Protein AF-A0A7K0RCR5-F1 (afdb_monomer_lite)

Sequence (339 aa):
MGSDFSSPTASDGSTPLTLNQTVNNDTVIELKIALNTLGRTLRWSWANGDLQYWQTTSLGQDGAELTVRLKPAVTPIVDWGAVGPNGCTATPILSCSIALAGAEYLSASLVLSLDTTLDAALTGAVFATQGALAGFLQPGGTPAAPVLDLQVASTHHTSADAPQLGVMKALIPAQALLNLYGVLPADAGSFFGVQRTGDTGTQSAPAFEPWTASEQGSDGLLVTVRDITFSAPAFRVKRKGSAPRLAVRIAGSKTRVTGAKVAACRRKGCTVTLLKLPSSRLSSKVTTVARGRSSADGSARLTVARGKLPRGTRVLLVLRRASGKNKGKLVTTAQGSVS

Radius of gyration: 22.63 Å; chains: 1; bounding box: 56×42×66 Å

Structure (mmCIF, N/CA/C/O backbone):
data_AF-A0A7K0RCR5-F1
#
_entry.id   AF-A0A7K0RCR5-F1
#
loop_
_atom_site.group_PDB
_atom_site.id
_atom_site.type_symbol
_atom_site.label_atom_id
_atom_site.label_alt_id
_atom_site.label_comp_id
_atom_site.label_asym_id
_atom_site.label_entity_id
_atom_site.label_seq_id
_atom_site.pdbx_PDB_ins_code
_atom_site.Cartn_x
_atom_site.Cartn_y
_atom_site.Cartn_z
_atom_site.occupancy
_atom_site.B_iso_or_equiv
_atom_site.auth_seq_id
_atom_site.auth_comp_id
_atom_site.auth_asym_id
_atom_site.auth_atom_id
_atom_site.pdbx_PDB_model_num
ATOM 1 N N . MET A 1 1 ? -5.682 1.715 -26.214 1.00 27.50 1 MET A N 1
ATOM 2 C CA . MET A 1 1 ? -5.032 2.934 -26.735 1.00 27.50 1 MET A CA 1
ATOM 3 C C . MET A 1 1 ? -4.062 3.413 -25.672 1.00 27.50 1 MET A C 1
ATOM 5 O O . MET A 1 1 ? -4.502 3.987 -24.687 1.00 27.50 1 MET A O 1
ATOM 9 N N . GLY A 1 2 ? -2.784 3.054 -25.796 1.00 25.97 2 GLY A N 1
ATOM 10 C CA . GLY A 1 2 ? -1.729 3.637 -24.971 1.00 25.97 2 GLY A CA 1
ATOM 11 C C . GLY A 1 2 ? -1.280 4.922 -25.648 1.00 25.97 2 GLY A C 1
ATOM 12 O O . GLY A 1 2 ? -0.926 4.885 -26.822 1.00 25.97 2 GLY A O 1
ATOM 13 N N . SER A 1 3 ? -1.377 6.054 -24.960 1.00 31.00 3 SER A N 1
ATOM 14 C CA . SER A 1 3 ? -0.720 7.278 -25.404 1.00 31.00 3 SER A CA 1
ATOM 15 C C . SER A 1 3 ? 0.776 7.104 -25.166 1.00 31.00 3 SER A C 1
ATOM 17 O O . SER A 1 3 ? 1.212 7.010 -24.018 1.00 31.00 3 SER A O 1
ATOM 19 N N . ASP A 1 4 ? 1.532 6.995 -26.251 1.00 32.97 4 ASP A N 1
ATOM 20 C CA . ASP A 1 4 ? 2.988 6.982 -26.234 1.00 32.97 4 ASP A CA 1
ATOM 21 C C . ASP A 1 4 ? 3.476 8.412 -25.947 1.00 32.97 4 ASP A C 1
ATOM 23 O O . ASP A 1 4 ? 3.236 9.328 -26.732 1.00 32.97 4 ASP A O 1
ATOM 27 N N . PHE A 1 5 ? 4.084 8.633 -24.781 1.00 38.38 5 PHE A N 1
ATOM 28 C CA . PHE A 1 5 ? 4.614 9.937 -24.361 1.00 38.38 5 PHE A CA 1
ATOM 29 C C . PHE A 1 5 ? 6.056 10.118 -24.860 1.00 38.38 5 PHE A C 1
ATOM 31 O O . PHE A 1 5 ? 6.953 10.460 -24.093 1.00 38.38 5 PHE A O 1
ATOM 38 N N . SER A 1 6 ? 6.307 9.852 -26.142 1.00 40.97 6 SER A N 1
ATOM 39 C CA . SER A 1 6 ? 7.663 9.829 -26.705 1.00 40.97 6 SER A CA 1
ATOM 40 C C . SER A 1 6 ? 8.276 11.219 -26.930 1.00 40.97 6 SER A C 1
ATOM 42 O O . SER A 1 6 ? 9.445 11.323 -27.297 1.00 40.97 6 SER A O 1
ATOM 44 N N . SER A 1 7 ? 7.551 12.311 -26.660 1.00 46.91 7 SER A N 1
ATOM 45 C CA . SER A 1 7 ? 8.114 13.667 -26.592 1.00 46.91 7 SER A CA 1
ATOM 46 C C . SER A 1 7 ? 7.257 14.583 -25.708 1.00 46.91 7 SER A C 1
ATOM 48 O O . SER A 1 7 ? 6.040 14.622 -25.899 1.00 46.91 7 SER A O 1
ATOM 50 N N . PRO A 1 8 ? 7.834 15.344 -24.756 1.00 49.59 8 PRO A N 1
ATOM 51 C CA . PRO A 1 8 ? 7.078 16.355 -24.029 1.00 49.59 8 PRO A CA 1
ATOM 52 C C . PRO A 1 8 ? 6.625 17.443 -25.011 1.00 49.59 8 PRO A C 1
ATOM 54 O O . PRO A 1 8 ? 7.440 18.142 -25.607 1.00 49.59 8 PRO A O 1
ATOM 57 N N . THR A 1 9 ? 5.319 17.579 -25.207 1.00 48.66 9 THR A N 1
ATOM 58 C CA . THR A 1 9 ? 4.711 18.691 -25.947 1.00 48.66 9 THR A CA 1
ATOM 59 C C . THR A 1 9 ? 4.262 19.769 -24.969 1.00 48.66 9 THR A C 1
ATOM 61 O O . THR A 1 9 ? 3.863 19.457 -23.844 1.00 48.66 9 THR A O 1
ATOM 64 N N . ALA A 1 10 ? 4.296 21.036 -25.386 1.00 50.03 10 ALA A N 1
ATOM 65 C CA . ALA A 1 10 ? 3.644 22.105 -24.634 1.00 50.03 10 ALA A CA 1
ATOM 66 C C . ALA A 1 10 ? 2.155 21.774 -24.394 1.00 50.03 10 ALA A C 1
ATOM 68 O O . ALA A 1 10 ? 1.542 21.012 -25.146 1.00 50.03 10 ALA A O 1
ATOM 69 N N . SER A 1 11 ? 1.561 22.337 -23.338 1.00 49.44 11 SER A N 1
ATOM 70 C CA . SER A 1 11 ? 0.170 22.078 -22.922 1.00 49.44 11 SER A CA 1
ATOM 71 C C . SER A 1 11 ? -0.893 22.417 -23.977 1.00 49.44 11 SER A C 1
ATOM 73 O O . SER A 1 11 ? -2.054 22.058 -23.804 1.00 49.44 11 SER A O 1
ATOM 75 N N . ASP A 1 12 ? -0.511 23.110 -25.050 1.00 54.34 12 ASP A N 1
ATOM 76 C CA . ASP A 1 12 ? -1.348 23.460 -26.201 1.00 54.34 12 ASP A CA 1
ATOM 77 C C . ASP A 1 12 ? -1.151 22.527 -27.415 1.00 54.34 12 ASP A C 1
ATOM 79 O O . ASP A 1 12 ? -1.762 22.733 -28.461 1.00 54.34 12 ASP A O 1
ATOM 83 N N . GLY A 1 13 ? -0.307 21.496 -27.290 1.00 55.50 13 GLY A N 1
ATOM 84 C CA . GLY A 1 13 ? -0.036 20.509 -28.336 1.00 55.50 13 GLY A CA 1
ATOM 85 C C . GLY A 1 13 ? 0.736 21.042 -29.548 1.00 55.50 13 GLY A C 1
ATOM 86 O O . GLY A 1 13 ? 0.849 20.324 -30.539 1.00 55.50 13 GLY A O 1
ATOM 87 N N . SER A 1 14 ? 1.265 22.269 -29.504 1.00 51.03 14 SER A N 1
ATOM 88 C CA . SER A 1 14 ? 1.716 22.967 -30.715 1.00 51.03 14 SER A CA 1
ATOM 89 C C . SER A 1 14 ? 3.227 22.967 -30.968 1.00 51.03 14 SER A C 1
ATOM 91 O O . SER A 1 14 ? 3.672 23.480 -31.991 1.00 51.03 14 SER A O 1
ATOM 93 N N . THR A 1 15 ? 4.054 22.373 -30.104 1.00 54.03 15 THR A N 1
ATOM 94 C CA . THR A 1 15 ? 5.494 22.209 -30.390 1.00 54.03 15 THR A CA 1
ATOM 95 C C . THR A 1 15 ? 6.137 21.156 -29.480 1.00 54.03 15 THR A C 1
ATOM 97 O O . THR A 1 15 ? 5.823 21.115 -28.284 1.00 54.03 15 THR A O 1
ATOM 100 N N . PRO A 1 16 ? 7.053 20.311 -29.999 1.00 56.47 16 PRO A N 1
ATOM 101 C CA . PRO A 1 16 ? 7.955 19.535 -29.156 1.00 56.47 16 PRO A CA 1
ATOM 102 C C . PRO A 1 16 ? 8.775 20.496 -28.293 1.00 56.47 16 PRO A C 1
ATOM 104 O O . PRO A 1 16 ? 9.398 21.424 -28.810 1.00 56.47 16 PRO A O 1
ATOM 107 N N . LEU A 1 17 ? 8.770 20.295 -26.978 1.00 55.97 17 LEU A N 1
ATOM 108 C CA . LEU A 1 17 ? 9.640 21.043 -26.082 1.00 55.97 17 LEU A CA 1
ATOM 109 C C . LEU A 1 17 ? 11.073 20.561 -26.303 1.00 55.97 17 LEU A C 1
ATOM 111 O O . LEU A 1 17 ? 11.416 19.430 -25.957 1.00 55.97 17 LEU A O 1
ATOM 115 N N . THR A 1 18 ? 11.929 21.426 -26.845 1.00 59.38 18 THR A N 1
ATOM 116 C CA . THR A 1 18 ? 13.373 21.198 -26.783 1.00 59.38 18 THR A CA 1
ATOM 117 C C . THR A 1 18 ? 13.788 21.289 -25.321 1.00 59.38 18 THR A C 1
ATOM 119 O O . THR A 1 18 ? 13.755 22.360 -24.712 1.00 59.38 18 THR A O 1
ATOM 122 N N . LEU A 1 19 ? 14.147 20.153 -24.727 1.00 63.19 19 LEU A N 1
ATOM 123 C CA . LEU A 1 19 ? 14.714 20.135 -23.387 1.00 63.19 19 LEU A CA 1
ATOM 124 C C . LEU A 1 19 ? 16.096 20.795 -23.448 1.00 63.19 19 LEU A C 1
ATOM 126 O O . LEU A 1 19 ? 17.007 20.277 -24.085 1.00 63.19 19 LEU A O 1
ATOM 130 N N . ASN A 1 20 ? 16.271 21.918 -22.751 1.00 65.38 20 ASN A N 1
ATOM 131 C CA . ASN A 1 20 ? 17.560 22.621 -22.656 1.00 65.38 20 ASN A CA 1
ATOM 132 C C . ASN A 1 20 ? 18.612 21.869 -21.811 1.00 65.38 20 ASN A C 1
ATOM 134 O O . ASN A 1 20 ? 19.675 22.411 -21.520 1.00 65.38 20 ASN A O 1
ATOM 138 N N . GLN A 1 21 ? 18.312 20.645 -21.372 1.00 67.88 21 GLN A N 1
ATOM 139 C CA . GLN A 1 21 ? 19.138 19.852 -20.471 1.00 67.88 21 GLN A CA 1
ATOM 140 C C . GLN A 1 21 ? 19.109 18.376 -20.871 1.00 67.88 21 GLN A C 1
ATOM 142 O O . GLN A 1 21 ? 18.049 17.821 -21.169 1.00 67.88 21 GLN A O 1
ATOM 147 N N . THR A 1 22 ? 20.279 17.739 -20.849 1.00 80.62 22 THR A N 1
ATOM 148 C CA . THR A 1 22 ? 20.411 16.293 -21.045 1.00 80.62 22 THR A CA 1
ATOM 149 C C . THR A 1 22 ? 19.751 15.558 -19.885 1.00 80.62 22 THR A C 1
ATOM 151 O O . THR A 1 22 ? 20.120 15.764 -18.730 1.00 80.62 22 THR A O 1
ATOM 154 N N . VAL A 1 23 ? 18.805 14.671 -20.190 1.00 83.31 23 VAL A N 1
ATOM 155 C CA . VAL A 1 23 ? 18.208 13.778 -19.192 1.00 83.31 23 VAL A CA 1
ATOM 156 C C . VAL A 1 23 ? 19.201 12.665 -18.864 1.00 83.31 23 VAL A C 1
ATOM 158 O O . VAL A 1 23 ? 19.664 11.945 -19.746 1.00 83.31 23 VAL A O 1
ATOM 161 N N . ASN A 1 24 ? 19.520 12.523 -17.584 1.00 87.31 24 ASN A N 1
ATOM 162 C CA . ASN A 1 24 ? 20.374 11.470 -17.040 1.00 87.31 24 ASN A CA 1
ATOM 163 C C . ASN A 1 24 ? 19.715 10.812 -15.813 1.00 87.31 24 ASN A C 1
ATOM 165 O O . ASN A 1 24 ? 18.611 11.177 -15.408 1.00 87.31 24 ASN A O 1
ATOM 169 N N . ASN A 1 25 ? 20.387 9.823 -15.226 1.00 85.94 25 ASN A N 1
ATOM 170 C CA . ASN A 1 25 ? 19.905 9.073 -14.060 1.00 85.94 25 ASN A CA 1
ATOM 171 C C . ASN A 1 25 ? 19.685 9.935 -12.801 1.00 85.94 25 ASN A C 1
ATOM 173 O O . ASN A 1 25 ? 18.989 9.501 -11.887 1.00 85.94 25 ASN A O 1
ATOM 177 N N . ASP A 1 26 ? 20.243 11.144 -12.747 1.00 89.31 26 ASP A N 1
ATOM 178 C CA . ASP A 1 26 ? 20.060 12.085 -11.643 1.00 89.31 26 ASP A CA 1
ATOM 179 C C . ASP A 1 26 ? 18.976 13.130 -11.892 1.00 89.31 26 ASP A C 1
ATOM 181 O O . ASP A 1 26 ? 18.556 13.817 -10.957 1.00 89.31 26 ASP A O 1
ATOM 185 N N . THR A 1 27 ? 18.475 13.213 -13.122 1.00 89.81 27 THR A N 1
ATOM 186 C CA . THR A 1 27 ? 17.407 14.135 -13.495 1.00 89.81 27 THR A CA 1
ATOM 187 C C . THR A 1 27 ? 16.124 13.768 -12.757 1.00 89.81 27 THR A C 1
ATOM 189 O O . THR A 1 27 ? 15.630 12.649 -12.866 1.00 89.81 27 THR A O 1
ATOM 192 N N . VAL A 1 28 ? 15.556 14.717 -12.013 1.00 91.69 28 VAL A N 1
ATOM 193 C CA . VAL A 1 28 ? 14.252 14.541 -11.365 1.00 91.69 28 VAL A CA 1
ATOM 194 C C . VAL A 1 28 ? 13.169 15.067 -12.296 1.00 91.69 28 VAL A C 1
ATOM 196 O O . VAL A 1 28 ? 13.113 16.258 -12.590 1.00 91.69 28 VAL A O 1
ATOM 199 N N . ILE A 1 29 ? 12.294 14.171 -12.739 1.00 90.19 29 ILE A N 1
ATOM 200 C CA . ILE A 1 29 ? 11.115 14.487 -13.537 1.00 90.19 29 ILE A CA 1
ATOM 201 C C . ILE A 1 29 ? 9.944 14.662 -12.575 1.00 90.19 29 ILE A C 1
ATOM 203 O O . ILE A 1 29 ? 9.549 13.716 -11.890 1.00 90.19 29 ILE A O 1
ATOM 207 N N . GLU A 1 30 ? 9.391 15.870 -12.524 1.00 92.06 30 GLU A N 1
ATOM 208 C CA . GLU A 1 30 ? 8.158 16.166 -11.801 1.00 92.06 30 GLU A CA 1
ATOM 209 C C . GLU A 1 30 ? 6.981 16.197 -12.776 1.00 92.06 30 GLU A C 1
ATOM 211 O O . GLU A 1 30 ? 7.003 16.934 -13.760 1.00 92.06 30 GLU A O 1
ATOM 216 N N . LEU A 1 31 ? 5.947 15.401 -12.498 1.00 91.00 31 LEU A N 1
ATOM 217 C CA . LEU A 1 31 ? 4.685 15.452 -13.224 1.00 91.00 31 LEU A CA 1
ATOM 218 C C . LEU A 1 31 ? 3.561 15.814 -12.267 1.00 91.00 31 LEU A C 1
ATOM 220 O O . LEU A 1 31 ? 3.394 15.196 -11.213 1.00 91.00 31 LEU A O 1
ATOM 224 N N . LYS A 1 32 ? 2.755 16.783 -12.689 1.00 90.88 32 LYS A N 1
ATOM 225 C CA . LYS A 1 32 ? 1.542 17.209 -12.009 1.00 90.88 32 LYS A CA 1
ATOM 226 C C . LYS A 1 32 ? 0.355 16.992 -12.940 1.00 90.88 32 LYS A C 1
ATOM 228 O O . LYS A 1 32 ? 0.263 17.616 -13.991 1.00 90.88 32 LYS A O 1
ATOM 233 N N . ILE A 1 33 ? -0.529 16.072 -12.572 1.00 89.94 33 ILE A N 1
ATOM 234 C CA . ILE A 1 33 ? -1.623 15.579 -13.408 1.00 89.94 33 ILE A CA 1
ATOM 235 C C . ILE A 1 33 ? -2.949 15.939 -12.743 1.00 89.94 33 ILE A C 1
ATOM 237 O O . ILE A 1 33 ? -3.285 15.429 -11.671 1.00 89.94 33 ILE A O 1
ATOM 241 N N . ALA A 1 34 ? -3.732 16.785 -13.411 1.00 90.56 34 ALA A N 1
ATOM 242 C CA . ALA A 1 34 ? -5.123 17.021 -13.052 1.00 90.56 34 ALA A CA 1
ATOM 243 C C . ALA A 1 34 ? -5.957 15.801 -13.469 1.00 90.56 34 ALA A C 1
ATOM 245 O O . ALA A 1 34 ? -6.262 15.609 -14.645 1.00 90.56 34 ALA A O 1
ATOM 246 N N . LEU A 1 35 ? -6.309 14.952 -12.503 1.00 87.25 35 LEU A N 1
ATOM 247 C CA . LEU A 1 35 ? -7.138 13.770 -12.750 1.00 87.25 35 LEU A CA 1
ATOM 248 C C . LEU A 1 35 ? -8.608 14.151 -12.939 1.00 87.25 35 LEU A C 1
ATOM 250 O O . LEU A 1 35 ? -9.352 13.432 -13.603 1.00 87.25 35 LEU A O 1
ATOM 254 N N . ASN A 1 36 ? -9.036 15.268 -12.351 1.00 86.31 36 ASN A N 1
ATOM 255 C CA . ASN A 1 36 ? -10.423 15.714 -12.359 1.00 86.31 36 ASN A CA 1
ATOM 256 C C . ASN A 1 36 ? -11.366 14.569 -11.926 1.00 86.31 36 ASN A C 1
ATOM 258 O O . ASN A 1 36 ? -11.135 13.899 -10.916 1.00 86.31 36 ASN A O 1
ATOM 262 N N . THR A 1 37 ? -12.388 14.263 -12.728 1.00 84.94 37 THR A N 1
ATOM 263 C CA . THR A 1 37 ? -13.340 13.172 -12.474 1.00 84.94 37 THR A CA 1
ATOM 264 C C . THR A 1 37 ? -12.710 11.773 -12.529 1.00 84.94 37 THR A C 1
ATOM 266 O O . THR A 1 37 ? -13.239 10.857 -11.892 1.00 84.94 37 THR A O 1
ATOM 269 N N . LEU A 1 38 ? -11.557 11.586 -13.195 1.00 84.50 38 LEU A N 1
ATOM 270 C CA . LEU A 1 38 ? -10.826 10.306 -13.216 1.00 84.50 38 LEU A CA 1
ATOM 271 C C . LEU A 1 38 ? -10.298 9.925 -11.828 1.00 84.50 38 LEU A C 1
ATOM 273 O O . LEU A 1 38 ? -10.102 8.747 -11.531 1.00 84.50 38 LEU A O 1
ATOM 277 N N . GLY A 1 39 ? -10.148 10.894 -10.920 1.00 83.38 39 GLY A N 1
ATOM 278 C CA . GLY A 1 39 ? -9.799 10.616 -9.527 1.00 83.38 39 GLY A CA 1
ATOM 279 C C . GLY A 1 39 ? -10.833 9.767 -8.782 1.00 83.38 39 GLY A C 1
ATOM 280 O O . GLY A 1 39 ? -10.521 9.210 -7.730 1.00 83.38 39 GLY A O 1
ATOM 281 N N . ARG A 1 40 ? -12.059 9.636 -9.313 1.00 83.62 40 ARG A N 1
ATOM 282 C CA . ARG A 1 40 ? -13.098 8.737 -8.781 1.00 83.62 40 ARG A CA 1
ATOM 283 C C . ARG A 1 40 ? -12.839 7.268 -9.143 1.00 83.62 40 ARG A C 1
ATOM 285 O O . ARG A 1 40 ? -13.221 6.367 -8.388 1.00 83.62 40 ARG A O 1
ATOM 292 N N . THR A 1 41 ? -12.180 7.010 -10.271 1.00 86.88 41 THR A N 1
ATOM 293 C CA . THR A 1 41 ? -11.931 5.656 -10.791 1.00 86.88 41 THR A CA 1
ATOM 294 C C . THR A 1 41 ? -10.508 5.171 -10.546 1.00 86.88 41 THR A C 1
ATOM 296 O O . THR A 1 41 ? -10.298 3.963 -10.512 1.00 86.88 41 THR A O 1
ATOM 299 N N . LEU A 1 42 ? -9.559 6.070 -10.262 1.00 88.56 42 LEU A N 1
ATOM 300 C CA . LEU A 1 42 ? -8.200 5.697 -9.869 1.00 88.56 42 LEU A CA 1
ATOM 301 C C . LEU A 1 42 ? -8.208 4.718 -8.683 1.00 88.56 42 LEU A C 1
ATOM 303 O O . LEU A 1 42 ? -8.902 4.928 -7.679 1.00 88.56 42 LEU A O 1
ATOM 307 N N . ARG A 1 43 ? -7.401 3.659 -8.772 1.00 88.25 43 ARG A N 1
ATOM 308 C CA . ARG A 1 43 ? -7.148 2.728 -7.663 1.00 88.25 43 ARG A CA 1
ATOM 309 C C . ARG A 1 43 ? -5.686 2.621 -7.326 1.00 88.25 43 ARG A C 1
ATOM 311 O O . ARG A 1 43 ? -5.325 2.855 -6.189 1.00 88.25 43 ARG A O 1
ATOM 318 N N . TRP A 1 44 ? -4.838 2.313 -8.283 1.00 91.06 44 TRP A N 1
ATOM 319 C CA . TRP A 1 44 ? -3.410 2.216 -8.030 1.00 91.06 44 TRP A CA 1
ATOM 320 C C . TRP A 1 44 ? -2.643 2.708 -9.241 1.00 91.06 44 TRP A C 1
ATOM 322 O O . TRP A 1 44 ? -3.211 2.887 -10.316 1.00 91.06 44 TRP A O 1
ATOM 332 N N . SER A 1 45 ? -1.361 2.978 -9.053 1.00 93.06 45 SER A N 1
ATOM 333 C CA . SER A 1 45 ? -0.466 3.386 -10.129 1.00 93.06 45 SER A CA 1
ATOM 334 C C . SER A 1 45 ? 0.798 2.541 -10.121 1.00 93.06 45 SER A C 1
ATOM 336 O O . SER A 1 45 ? 1.249 2.099 -9.063 1.00 93.06 45 SER A O 1
ATOM 338 N N . TRP A 1 46 ? 1.356 2.312 -11.299 1.00 93.75 46 TRP A N 1
ATOM 339 C CA . TRP A 1 46 ? 2.683 1.742 -11.457 1.00 93.75 46 TRP A CA 1
ATOM 340 C C . TRP A 1 46 ? 3.589 2.786 -12.081 1.00 93.75 46 TRP A C 1
ATOM 342 O O . TRP A 1 46 ? 3.221 3.395 -13.080 1.00 93.75 46 TRP A O 1
ATOM 352 N N . ALA A 1 47 ? 4.753 3.003 -11.486 1.00 94.44 47 ALA A N 1
ATOM 353 C CA . ALA A 1 47 ? 5.791 3.831 -12.072 1.00 94.44 47 ALA A CA 1
ATOM 354 C C . ALA A 1 47 ? 6.994 2.963 -12.450 1.00 94.44 47 ALA A C 1
ATOM 356 O O . ALA A 1 47 ? 7.420 2.112 -11.671 1.00 94.44 47 ALA A O 1
ATOM 357 N N . ASN A 1 48 ? 7.583 3.192 -13.615 1.00 92.19 48 ASN A N 1
ATOM 358 C CA . ASN A 1 48 ? 8.929 2.718 -13.895 1.00 92.19 48 ASN A CA 1
ATOM 359 C C . ASN A 1 48 ? 9.896 3.888 -13.706 1.00 92.19 48 ASN A C 1
ATOM 361 O O . ASN A 1 48 ? 9.696 4.948 -14.296 1.00 92.19 48 ASN A O 1
ATOM 365 N N . GLY A 1 49 ? 10.871 3.728 -12.816 1.00 93.69 49 GLY A N 1
ATOM 366 C CA . GLY A 1 49 ? 11.743 4.800 -12.345 1.00 93.69 49 GLY A CA 1
ATOM 367 C C . GLY A 1 49 ? 11.960 4.764 -10.832 1.00 93.69 49 GLY A C 1
ATOM 368 O O . GLY A 1 49 ? 11.304 4.030 -10.087 1.00 93.69 49 GLY A O 1
ATOM 369 N N . ASP A 1 50 ? 12.892 5.584 -10.353 1.00 93.69 50 ASP A N 1
ATOM 370 C CA . ASP A 1 50 ? 13.132 5.762 -8.928 1.00 93.69 50 ASP A CA 1
ATOM 371 C C . ASP A 1 50 ? 12.194 6.817 -8.329 1.00 93.69 50 ASP A C 1
ATOM 373 O O . ASP A 1 50 ? 12.411 8.025 -8.459 1.00 93.69 50 ASP A O 1
ATOM 377 N N . LEU A 1 51 ? 11.145 6.354 -7.647 1.00 93.31 51 LEU A N 1
ATOM 378 C CA . LEU A 1 51 ? 10.159 7.211 -6.992 1.00 93.31 51 LEU A CA 1
ATOM 379 C C . LEU A 1 51 ? 10.780 8.017 -5.840 1.00 93.31 51 LEU A C 1
ATOM 381 O O . LEU A 1 51 ? 11.278 7.442 -4.864 1.00 93.31 51 LEU A O 1
ATOM 385 N N . GLN A 1 52 ? 10.678 9.343 -5.950 1.00 91.75 52 GLN A N 1
ATOM 386 C CA . GLN A 1 52 ? 11.135 10.320 -4.953 1.00 91.75 52 GLN A CA 1
ATOM 387 C C . GLN A 1 52 ? 9.974 10.966 -4.193 1.00 91.75 52 GLN A C 1
ATOM 389 O O . GLN A 1 52 ? 10.118 11.353 -3.037 1.00 91.75 52 GLN A O 1
ATOM 394 N N . TYR A 1 53 ? 8.824 11.126 -4.849 1.00 92.81 53 TYR A N 1
ATOM 395 C CA . TYR A 1 53 ? 7.670 11.821 -4.289 1.00 92.81 53 TYR A CA 1
ATOM 396 C C . TYR A 1 53 ? 6.382 11.299 -4.897 1.00 92.81 53 TYR A C 1
ATOM 398 O O . TYR A 1 53 ? 6.320 11.070 -6.106 1.00 92.81 53 TYR A O 1
ATOM 406 N N . TRP A 1 54 ? 5.351 11.174 -4.069 1.00 93.31 54 TRP A N 1
ATOM 407 C CA . TRP A 1 54 ? 4.018 10.803 -4.514 1.00 93.31 54 TRP A CA 1
ATOM 408 C C . TRP A 1 54 ? 2.966 11.464 -3.639 1.00 93.31 54 TRP A C 1
ATOM 410 O O . TRP A 1 54 ? 2.910 11.238 -2.426 1.00 93.31 54 TRP A O 1
ATOM 420 N N . GLN A 1 55 ? 2.105 12.255 -4.265 1.00 89.69 55 GLN A N 1
ATOM 421 C CA . GLN A 1 55 ? 0.996 12.898 -3.591 1.00 89.69 55 GLN A CA 1
ATOM 422 C C . GLN A 1 55 ? -0.267 12.801 -4.424 1.00 89.69 55 GLN A C 1
ATOM 424 O O . GLN A 1 55 ? -0.282 13.126 -5.605 1.00 89.69 55 GLN A O 1
ATOM 429 N N . THR A 1 56 ? -1.349 12.424 -3.759 1.00 87.69 56 THR A N 1
ATOM 430 C CA . THR A 1 56 ? -2.694 12.471 -4.325 1.00 87.69 56 THR A CA 1
ATOM 431 C C . THR A 1 56 ? -3.561 13.374 -3.464 1.00 87.69 56 THR A C 1
ATOM 433 O O . THR A 1 56 ? -3.637 13.168 -2.248 1.00 87.69 56 THR A O 1
ATOM 436 N N . THR A 1 57 ? -4.239 14.343 -4.066 1.00 87.06 57 THR A N 1
ATOM 437 C CA . THR A 1 57 ? -5.157 15.247 -3.361 1.00 87.06 57 THR A CA 1
ATOM 438 C C . THR A 1 57 ? -6.568 15.113 -3.917 1.00 87.06 57 THR A C 1
ATOM 440 O O . THR A 1 57 ? -6.772 14.653 -5.040 1.00 87.06 57 THR A O 1
ATOM 443 N N . SER A 1 58 ? -7.560 15.438 -3.081 1.00 84.56 58 SER A N 1
ATOM 444 C CA . SER A 1 58 ? -8.983 15.448 -3.459 1.00 84.56 58 SER A CA 1
ATOM 445 C C . SER A 1 58 ? -9.470 14.159 -4.142 1.00 84.56 58 SER A C 1
ATOM 447 O O . SER A 1 58 ? -10.372 14.185 -4.976 1.00 84.56 58 SER A O 1
ATOM 449 N N . LEU A 1 59 ? -8.884 13.011 -3.780 1.00 79.06 59 LEU A N 1
ATOM 450 C CA . LEU A 1 59 ? -9.264 11.708 -4.321 1.00 79.06 59 LEU A CA 1
ATOM 451 C C . LEU A 1 59 ? -10.767 11.461 -4.150 1.00 79.06 59 LEU A C 1
ATOM 453 O O . LEU A 1 59 ? -11.341 11.754 -3.097 1.00 79.06 59 LEU A O 1
ATOM 457 N N . GLY A 1 60 ? -11.400 10.898 -5.181 1.00 76.06 60 GLY A N 1
ATOM 458 C CA . GLY A 1 60 ? -12.847 10.678 -5.209 1.00 76.06 60 GLY A CA 1
ATOM 459 C C . GLY A 1 60 ? -13.699 11.938 -5.396 1.00 76.06 60 GLY A C 1
ATOM 460 O O . GLY A 1 60 ? -14.919 11.844 -5.276 1.00 76.06 60 GLY A O 1
ATOM 461 N N . GLN A 1 61 ? -13.088 13.091 -5.678 1.00 80.94 61 GLN A N 1
ATOM 462 C CA . GLN A 1 61 ? -13.763 14.361 -5.963 1.00 80.94 61 GLN A CA 1
ATOM 463 C C . GLN A 1 61 ? -13.390 14.867 -7.362 1.00 80.94 61 GLN A C 1
ATOM 465 O O . GLN A 1 61 ? -12.474 14.343 -7.991 1.00 80.94 61 GLN A O 1
ATOM 470 N N . ASP A 1 62 ? -14.089 15.896 -7.842 1.00 78.69 62 ASP A N 1
ATOM 471 C CA . ASP A 1 62 ? -13.918 16.416 -9.210 1.00 78.69 62 ASP A CA 1
ATOM 472 C C . ASP A 1 62 ? -12.654 17.252 -9.409 1.00 78.69 62 ASP A C 1
ATOM 474 O O . ASP A 1 62 ? -12.279 17.507 -10.544 1.00 78.69 62 ASP A O 1
ATOM 478 N N . GLY A 1 63 ? -11.980 17.636 -8.323 1.00 82.19 63 GLY A N 1
ATOM 479 C CA . GLY A 1 63 ? -10.699 18.346 -8.339 1.00 82.19 63 GLY A CA 1
ATOM 480 C C . GLY A 1 63 ? -9.519 17.461 -7.947 1.00 82.19 63 GLY A C 1
ATOM 481 O O . GLY A 1 63 ? -8.605 17.944 -7.282 1.00 82.19 63 GLY A O 1
ATOM 482 N N . ALA A 1 64 ? -9.574 16.159 -8.241 1.00 87.50 64 ALA A N 1
ATOM 483 C CA . ALA A 1 64 ? -8.493 15.245 -7.899 1.00 87.50 64 ALA A CA 1
ATOM 484 C C . ALA A 1 64 ? -7.218 15.555 -8.692 1.00 87.50 64 ALA A C 1
ATOM 486 O O . ALA A 1 64 ? -7.257 15.783 -9.904 1.00 87.50 64 ALA A O 1
ATOM 487 N N . GLU A 1 65 ? -6.083 15.492 -8.009 1.00 90.25 65 GLU A N 1
ATOM 488 C CA . GLU A 1 65 ? -4.773 15.789 -8.576 1.00 90.25 65 GLU A CA 1
ATOM 489 C C . GLU A 1 65 ? -3.746 14.762 -8.102 1.00 90.25 65 GLU A C 1
ATOM 491 O O . GLU A 1 65 ? -3.820 14.242 -6.982 1.00 90.25 65 GLU A O 1
ATOM 496 N N . LEU A 1 66 ? -2.794 14.470 -8.982 1.00 91.12 66 LEU A N 1
ATOM 497 C CA . LEU A 1 66 ? -1.653 13.614 -8.727 1.00 91.12 66 LEU A CA 1
ATOM 498 C C . LEU A 1 66 ? -0.363 14.387 -8.991 1.00 91.12 66 LEU A C 1
ATOM 500 O O . LEU A 1 66 ? -0.173 14.901 -10.089 1.00 91.12 66 LEU A O 1
ATOM 504 N N . THR A 1 67 ? 0.548 14.384 -8.026 1.00 92.69 67 THR A N 1
ATOM 505 C CA . THR A 1 67 ? 1.901 14.924 -8.181 1.00 92.69 67 THR A CA 1
ATOM 506 C C . THR A 1 67 ? 2.912 13.824 -7.913 1.00 92.69 67 THR A C 1
ATOM 508 O O . THR A 1 67 ? 2.862 13.155 -6.876 1.00 92.69 67 THR A O 1
ATOM 511 N N . VAL A 1 68 ? 3.851 13.639 -8.834 1.00 93.56 68 VAL A N 1
ATOM 512 C CA . VAL A 1 68 ? 4.881 12.607 -8.752 1.00 93.56 68 VAL A CA 1
ATOM 513 C C . VAL A 1 68 ? 6.246 13.175 -9.114 1.00 93.56 68 VAL A C 1
ATOM 515 O O . VAL A 1 68 ? 6.361 13.962 -10.048 1.00 93.56 68 VAL A O 1
ATOM 518 N N . ARG A 1 69 ? 7.285 12.757 -8.382 1.00 93.69 69 ARG A N 1
ATOM 519 C CA . ARG A 1 69 ? 8.685 12.976 -8.773 1.00 93.69 69 ARG A CA 1
ATOM 520 C C . ARG A 1 69 ? 9.390 11.638 -8.939 1.00 93.69 69 AR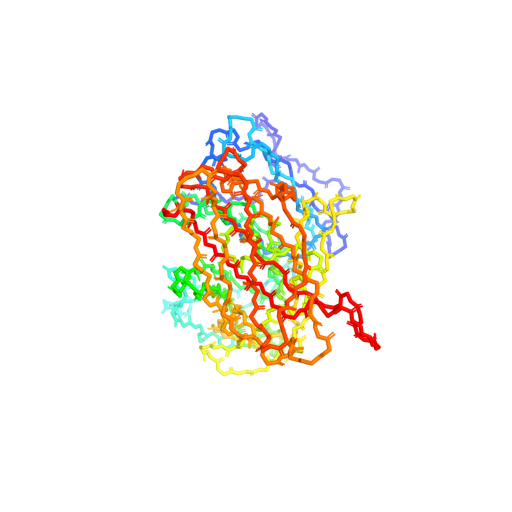G A C 1
ATOM 522 O O . ARG A 1 69 ? 9.378 10.815 -8.019 1.00 93.69 69 ARG A O 1
ATOM 529 N N . LEU A 1 70 ? 9.996 11.444 -10.102 1.00 93.31 70 LEU A N 1
ATOM 530 C CA . LEU A 1 70 ? 10.684 10.227 -10.526 1.00 93.31 70 LEU A CA 1
ATOM 531 C C . LEU A 1 70 ? 12.100 10.610 -10.955 1.00 93.31 70 LEU A C 1
ATOM 533 O O . LEU A 1 70 ? 12.254 11.590 -11.678 1.00 93.31 70 LEU A O 1
ATOM 537 N N . LYS A 1 71 ? 13.118 9.824 -10.610 1.00 94.25 71 LYS A N 1
ATOM 538 C CA . LYS A 1 71 ? 14.319 9.772 -11.455 1.00 94.25 71 LYS A CA 1
ATOM 539 C C . LYS A 1 71 ? 14.130 8.661 -12.484 1.00 94.25 71 LYS A C 1
ATOM 541 O O . LYS A 1 71 ? 13.611 7.603 -12.111 1.00 94.25 71 LYS A O 1
ATOM 546 N N . PRO A 1 72 ? 14.497 8.859 -13.755 1.00 92.31 72 PRO A N 1
ATOM 547 C CA . PRO A 1 72 ? 14.416 7.780 -14.718 1.00 92.31 72 PRO A CA 1
ATOM 548 C C . PRO A 1 72 ? 15.388 6.658 -14.328 1.00 92.31 72 PRO A C 1
ATOM 550 O O . PRO A 1 72 ? 16.424 6.897 -13.704 1.00 92.31 72 PRO A O 1
ATOM 553 N N . ALA A 1 73 ? 15.040 5.424 -14.671 1.00 91.88 73 ALA A N 1
ATOM 554 C CA . ALA A 1 73 ? 15.830 4.241 -14.367 1.00 91.88 73 ALA A CA 1
ATOM 555 C C . ALA A 1 73 ? 16.175 3.478 -15.644 1.00 91.88 73 ALA A C 1
ATOM 557 O O . ALA A 1 73 ? 15.448 3.514 -16.638 1.00 91.88 73 ALA A O 1
ATOM 558 N N . VAL A 1 74 ? 17.300 2.769 -15.603 1.00 90.31 74 VAL A N 1
ATOM 559 C CA . VAL A 1 74 ? 17.697 1.867 -16.682 1.00 90.31 74 VAL A CA 1
ATOM 560 C C . VAL A 1 74 ? 16.635 0.774 -16.824 1.00 90.31 74 VAL A C 1
ATOM 562 O O . VAL A 1 74 ? 16.278 0.102 -15.854 1.00 90.31 74 VAL A O 1
ATOM 565 N N . THR A 1 75 ? 16.102 0.642 -18.033 1.00 89.88 75 THR A N 1
ATOM 566 C CA . THR A 1 75 ? 15.026 -0.275 -18.404 1.00 89.88 75 THR A CA 1
ATOM 567 C C . THR A 1 75 ? 15.501 -1.139 -19.569 1.00 89.88 75 THR A C 1
ATOM 569 O O . THR A 1 75 ? 16.034 -0.589 -20.538 1.00 89.88 75 THR A O 1
ATOM 572 N N . PRO A 1 76 ? 15.343 -2.471 -19.499 1.00 90.31 76 PRO A N 1
ATOM 573 C CA . PRO A 1 76 ? 15.727 -3.327 -20.609 1.00 90.31 76 PRO A CA 1
ATOM 574 C C . PRO A 1 76 ? 14.789 -3.137 -21.805 1.00 90.31 76 PRO A C 1
ATOM 576 O O . PRO A 1 76 ? 13.594 -2.888 -21.651 1.00 90.31 76 PRO A O 1
ATOM 579 N N . ILE A 1 77 ? 15.342 -3.280 -23.005 1.00 88.00 77 ILE A N 1
ATOM 580 C CA . ILE A 1 77 ? 14.609 -3.343 -24.268 1.00 88.00 77 ILE A CA 1
ATOM 581 C C . ILE A 1 77 ? 14.473 -4.801 -24.660 1.00 88.00 77 ILE A C 1
ATOM 583 O O . ILE A 1 77 ? 15.427 -5.577 -24.602 1.00 88.00 77 ILE A O 1
ATOM 587 N N . VAL A 1 78 ? 13.278 -5.150 -25.108 1.00 86.25 78 VAL A N 1
ATOM 588 C CA . VAL A 1 78 ? 12.977 -6.454 -25.679 1.00 86.25 78 VAL A CA 1
ATOM 589 C C . VAL A 1 78 ? 12.532 -6.245 -27.113 1.00 86.25 78 VAL A C 1
ATOM 591 O O . VAL A 1 78 ? 11.599 -5.484 -27.369 1.00 86.25 78 VAL A O 1
ATOM 594 N N . ASP A 1 79 ? 13.176 -6.949 -28.040 1.00 82.94 79 ASP A N 1
ATOM 595 C CA . ASP A 1 79 ? 12.657 -7.089 -29.394 1.00 82.94 79 ASP A CA 1
ATOM 596 C C . ASP A 1 79 ? 11.513 -8.110 -29.388 1.00 82.94 79 ASP A C 1
ATOM 598 O O . ASP A 1 79 ? 11.717 -9.321 -29.502 1.00 82.94 79 ASP A O 1
ATOM 602 N N . TRP A 1 80 ? 10.289 -7.606 -29.226 1.00 81.50 80 TRP A N 1
ATOM 603 C CA . TRP A 1 80 ? 9.072 -8.420 -29.208 1.00 81.50 80 TRP A CA 1
ATOM 604 C C . TRP A 1 80 ? 8.827 -9.175 -30.520 1.00 81.50 80 TRP A C 1
ATOM 606 O O . TRP A 1 80 ? 8.162 -10.211 -30.496 1.00 81.50 80 TRP A O 1
ATOM 616 N N . GLY A 1 81 ? 9.375 -8.696 -31.644 1.00 78.44 81 GLY A N 1
ATOM 617 C CA . GLY A 1 81 ? 9.311 -9.394 -32.927 1.00 78.44 81 GLY A CA 1
ATOM 618 C C . GLY A 1 81 ? 10.177 -10.654 -32.945 1.00 78.44 81 GLY A C 1
ATOM 619 O O . GLY A 1 81 ? 9.787 -11.651 -33.548 1.00 78.44 81 GLY A O 1
ATOM 620 N N . ALA A 1 82 ? 11.307 -10.634 -32.233 1.00 77.50 82 ALA A N 1
ATOM 621 C CA . ALA A 1 82 ? 12.227 -11.763 -32.130 1.00 77.50 82 ALA A CA 1
ATOM 622 C C . ALA A 1 82 ? 11.840 -12.777 -31.038 1.00 77.50 82 ALA A C 1
ATOM 624 O O . ALA A 1 82 ? 12.004 -13.980 -31.237 1.00 77.50 82 ALA A O 1
ATOM 625 N N . VAL A 1 83 ? 11.332 -12.321 -29.884 1.00 74.94 83 VAL A N 1
ATOM 626 C CA . VAL A 1 83 ? 11.051 -13.212 -28.734 1.00 74.94 83 VAL A CA 1
ATOM 627 C C . VAL A 1 83 ? 9.644 -13.820 -28.724 1.00 74.94 83 VAL A C 1
ATOM 629 O O . VAL A 1 83 ? 9.402 -14.774 -27.984 1.00 74.94 83 VAL A O 1
ATOM 632 N N . GLY A 1 84 ? 8.709 -13.285 -29.518 1.00 73.06 84 GLY A N 1
ATOM 633 C CA . GLY A 1 84 ? 7.318 -13.743 -29.556 1.00 73.06 84 GLY A CA 1
ATOM 634 C C . GLY A 1 84 ? 6.530 -13.500 -28.250 1.00 73.06 84 GLY A C 1
ATOM 635 O O . GLY A 1 84 ? 6.999 -12.820 -27.333 1.00 73.06 84 GLY A O 1
ATOM 636 N N . PRO A 1 85 ? 5.293 -14.023 -28.141 1.00 72.19 85 PRO A N 1
ATOM 637 C CA . PRO A 1 85 ? 4.467 -13.865 -26.946 1.00 72.19 85 PRO A CA 1
ATOM 638 C C . PRO A 1 85 ? 5.018 -14.706 -25.786 1.00 72.19 85 PRO A C 1
ATOM 640 O O . PRO A 1 85 ? 4.995 -15.931 -25.830 1.00 72.19 85 PRO A O 1
ATOM 643 N N . ASN A 1 86 ? 5.470 -14.052 -24.717 1.00 74.88 86 ASN A N 1
ATOM 644 C CA . ASN A 1 86 ? 6.117 -14.717 -23.573 1.00 74.88 86 ASN A CA 1
ATOM 645 C C . ASN A 1 86 ? 5.500 -14.359 -22.206 1.00 74.88 86 ASN A C 1
ATOM 647 O O . ASN A 1 86 ? 5.999 -14.797 -21.170 1.00 74.88 86 ASN A O 1
ATOM 651 N N . GLY A 1 87 ? 4.413 -13.578 -22.200 1.00 78.31 87 GLY A N 1
ATOM 652 C CA . GLY A 1 87 ? 3.627 -13.263 -21.004 1.00 78.31 87 GLY A CA 1
ATOM 653 C C . GLY A 1 87 ? 4.184 -12.159 -20.097 1.00 78.31 87 GLY A C 1
ATOM 654 O O . GLY A 1 87 ? 3.505 -11.824 -19.125 1.00 78.31 87 GLY A O 1
ATOM 655 N N . CYS A 1 88 ? 5.346 -11.560 -20.408 1.00 85.06 88 CYS A N 1
ATOM 656 C CA . CYS A 1 88 ? 6.020 -10.587 -19.530 1.00 85.06 88 CYS A CA 1
ATOM 657 C C . CYS A 1 88 ? 5.178 -9.329 -19.255 1.00 85.06 88 CYS A C 1
ATOM 659 O O . CYS A 1 88 ? 5.337 -8.692 -18.220 1.00 85.06 88 CYS A O 1
ATOM 661 N N . THR A 1 89 ? 4.294 -8.957 -20.182 1.00 85.56 89 THR A N 1
ATOM 662 C CA . THR A 1 89 ? 3.434 -7.762 -20.108 1.00 85.56 89 THR A CA 1
ATOM 663 C C . THR A 1 89 ? 1.949 -8.101 -19.949 1.00 85.56 89 THR A C 1
ATOM 665 O O . THR A 1 89 ? 1.108 -7.201 -19.974 1.00 85.56 89 THR A O 1
ATOM 668 N N . ALA A 1 90 ? 1.605 -9.385 -19.788 1.00 84.25 90 ALA A N 1
ATOM 669 C CA . ALA A 1 90 ? 0.229 -9.799 -19.534 1.00 84.25 90 ALA A CA 1
ATOM 670 C C . ALA A 1 90 ? -0.273 -9.219 -18.199 1.00 84.25 90 ALA A C 1
ATOM 672 O O . ALA A 1 90 ? 0.509 -8.968 -17.282 1.00 84.25 90 ALA A O 1
ATOM 673 N N . THR A 1 91 ? -1.582 -8.998 -18.080 1.00 81.31 91 THR A N 1
ATOM 674 C CA . THR A 1 91 ? -2.213 -8.518 -16.844 1.00 81.31 91 THR A CA 1
ATOM 675 C C . THR A 1 91 ? -3.335 -9.473 -16.416 1.00 81.31 91 THR A C 1
ATOM 677 O O . THR A 1 91 ? -4.401 -9.481 -17.033 1.00 81.31 91 THR A O 1
ATOM 680 N N . PRO A 1 92 ? -3.139 -10.291 -15.360 1.00 84.25 92 PRO A N 1
ATOM 681 C CA . PRO A 1 92 ? -1.909 -10.475 -14.573 1.00 84.25 92 PRO A CA 1
ATOM 682 C C . PRO A 1 92 ? -0.729 -11.044 -15.383 1.00 84.25 92 PRO A C 1
ATOM 684 O O . PRO A 1 92 ? -0.938 -11.682 -16.415 1.00 84.25 92 PRO A O 1
ATOM 687 N N . ILE A 1 93 ? 0.499 -10.835 -14.900 1.00 87.50 93 ILE A N 1
ATOM 688 C CA . ILE A 1 93 ? 1.729 -11.345 -15.520 1.00 87.50 93 ILE A CA 1
ATOM 689 C C . ILE A 1 93 ? 1.750 -12.869 -15.357 1.00 87.50 93 ILE A C 1
ATOM 691 O O . ILE A 1 93 ? 1.582 -13.383 -14.250 1.00 87.50 93 ILE A O 1
ATOM 695 N N . LEU A 1 94 ? 1.942 -13.591 -16.465 1.00 81.25 94 LEU A N 1
ATOM 696 C CA . LEU A 1 94 ? 1.867 -15.058 -16.494 1.00 81.25 94 LEU A CA 1
ATOM 697 C C . LEU A 1 94 ? 3.246 -15.720 -16.394 1.00 81.25 94 LEU A C 1
ATOM 699 O O . LEU A 1 94 ? 3.423 -16.672 -15.640 1.00 81.25 94 LEU A O 1
ATOM 703 N N . SER A 1 95 ? 4.212 -15.218 -17.160 1.00 82.75 95 SER A N 1
ATOM 704 C CA . SER A 1 95 ? 5.582 -15.727 -17.253 1.00 82.75 95 SER A CA 1
ATOM 705 C C . SER A 1 95 ? 6.492 -14.634 -17.800 1.00 82.75 95 SER A C 1
ATOM 707 O O . SER A 1 95 ? 6.010 -13.691 -18.420 1.00 82.75 95 SER A O 1
ATOM 709 N N . CYS A 1 96 ? 7.804 -14.751 -17.603 1.00 86.94 96 CYS A N 1
ATOM 710 C CA . CYS A 1 96 ? 8.760 -13.947 -18.355 1.00 86.94 96 CYS A CA 1
ATOM 711 C C . CYS A 1 96 ? 10.088 -14.692 -18.489 1.00 86.94 96 CYS A C 1
ATOM 713 O O . CYS A 1 96 ? 10.898 -14.704 -17.567 1.00 86.94 96 CYS A O 1
ATOM 715 N N . SER A 1 97 ? 10.275 -15.351 -19.632 1.00 85.56 97 SER A N 1
ATOM 716 C CA . SER A 1 97 ? 11.422 -16.220 -19.923 1.00 85.56 97 SER A CA 1
ATOM 717 C C . SER A 1 97 ? 12.340 -15.608 -20.982 1.00 85.56 97 SER A C 1
ATOM 719 O O . SER A 1 97 ? 12.702 -16.260 -21.962 1.00 85.56 97 SER A O 1
ATOM 721 N N . ILE A 1 98 ? 12.662 -14.322 -20.838 1.00 89.69 98 ILE A N 1
ATOM 722 C CA . ILE A 1 98 ? 13.574 -13.629 -21.752 1.00 89.69 98 ILE A CA 1
ATOM 723 C C . ILE A 1 98 ? 14.978 -13.697 -21.162 1.00 89.69 98 ILE A C 1
ATOM 725 O O . ILE A 1 98 ? 15.246 -13.085 -20.129 1.00 89.69 98 ILE A O 1
ATOM 729 N N . ALA A 1 99 ? 15.872 -14.438 -21.816 1.00 90.12 99 ALA A N 1
ATOM 730 C CA . ALA A 1 99 ? 17.233 -14.659 -21.329 1.00 90.12 99 ALA A CA 1
ATOM 731 C C . ALA A 1 99 ? 18.055 -13.365 -21.242 1.00 90.12 99 ALA A C 1
ATOM 733 O O . ALA A 1 99 ? 18.653 -13.102 -20.201 1.00 90.12 99 ALA A O 1
ATOM 734 N N . LEU A 1 100 ? 18.041 -12.560 -22.305 1.00 91.75 100 LEU A N 1
ATOM 735 C CA . LEU A 1 100 ? 18.916 -11.406 -22.496 1.00 91.75 100 LEU A CA 1
ATOM 736 C C . LEU A 1 100 ? 18.096 -10.202 -22.973 1.00 91.75 100 LEU A C 1
ATOM 738 O O . LEU A 1 100 ? 17.196 -10.357 -23.802 1.00 91.75 100 LEU A O 1
ATOM 742 N N . ALA A 1 101 ? 18.403 -9.009 -22.470 1.00 91.75 101 ALA A N 1
ATOM 743 C CA . ALA A 1 101 ? 17.889 -7.770 -23.046 1.00 91.75 101 ALA A CA 1
ATOM 744 C C . ALA A 1 101 ? 18.552 -7.487 -24.404 1.00 91.75 101 ALA A C 1
ATOM 746 O O . ALA A 1 101 ? 19.734 -7.756 -24.592 1.00 91.75 101 ALA A O 1
ATOM 747 N N . GLY A 1 102 ? 17.808 -6.913 -25.351 1.00 89.75 102 GLY A N 1
ATOM 748 C CA . GLY A 1 102 ? 18.375 -6.484 -26.635 1.00 89.75 102 GLY A CA 1
ATOM 749 C C . GLY A 1 102 ? 19.238 -5.224 -26.510 1.00 89.75 102 GLY A C 1
ATOM 750 O O . GLY A 1 102 ? 20.172 -5.033 -27.280 1.00 89.75 102 GLY A O 1
ATOM 751 N N . ALA A 1 103 ? 18.916 -4.371 -25.538 1.00 90.31 103 ALA A N 1
ATOM 752 C CA . ALA A 1 103 ? 19.642 -3.164 -25.153 1.00 90.31 103 ALA A CA 1
ATOM 753 C C . ALA A 1 103 ? 19.068 -2.642 -23.824 1.00 90.31 103 ALA A C 1
ATOM 755 O O . ALA A 1 103 ? 18.099 -3.193 -23.295 1.00 90.31 103 ALA A O 1
ATOM 756 N N . GLU A 1 104 ? 19.599 -1.534 -23.320 1.00 90.06 104 GLU A N 1
ATOM 757 C CA . GLU A 1 104 ? 19.041 -0.790 -22.198 1.00 90.06 104 GLU A CA 1
ATOM 758 C C . GLU A 1 104 ? 18.932 0.690 -22.529 1.00 90.06 104 GLU A C 1
ATOM 760 O O . GLU A 1 104 ? 19.775 1.266 -23.215 1.00 90.06 104 GLU A O 1
ATOM 765 N N . TYR A 1 105 ? 17.905 1.327 -21.978 1.00 88.50 105 TYR A N 1
ATOM 766 C CA . TYR A 1 105 ? 17.705 2.763 -22.084 1.00 88.50 105 TYR A CA 1
ATOM 767 C C . TYR A 1 105 ? 17.267 3.333 -20.749 1.00 88.50 105 TYR A C 1
ATOM 769 O O . TYR A 1 105 ? 16.704 2.655 -19.889 1.00 88.50 105 TYR A O 1
ATOM 777 N N . LEU A 1 106 ? 17.538 4.616 -20.578 1.00 89.19 106 LEU A N 1
ATOM 778 C CA . LEU A 1 106 ? 17.059 5.367 -19.442 1.00 89.19 106 LEU A CA 1
ATOM 779 C C . LEU A 1 106 ? 15.595 5.755 -19.693 1.00 89.19 106 LEU A C 1
ATOM 781 O O . LEU A 1 106 ? 15.298 6.416 -20.687 1.00 89.19 106 LEU A O 1
ATOM 785 N N . SER A 1 107 ? 14.683 5.342 -18.810 1.00 87.12 107 SER A N 1
ATOM 786 C CA . SER A 1 107 ? 13.247 5.567 -18.994 1.00 87.12 107 SER A CA 1
ATOM 787 C C . SER A 1 107 ? 12.550 5.997 -17.705 1.00 87.12 107 SER A C 1
ATOM 789 O O . SER A 1 107 ? 12.988 5.676 -16.599 1.00 87.12 107 SER A O 1
ATOM 791 N N . ALA A 1 108 ? 11.458 6.744 -17.853 1.00 90.00 108 ALA A N 1
ATOM 792 C CA . ALA A 1 108 ? 10.487 6.964 -16.794 1.00 90.00 108 ALA A CA 1
ATOM 793 C C . ALA A 1 108 ? 9.092 6.749 -17.376 1.00 90.00 108 ALA A C 1
ATOM 795 O O . ALA A 1 108 ? 8.763 7.316 -18.417 1.00 90.00 108 ALA A O 1
ATOM 796 N N . SER A 1 109 ? 8.265 5.949 -16.712 1.00 89.31 109 SER A N 1
ATOM 797 C CA . SER A 1 109 ? 6.886 5.724 -17.144 1.00 89.31 109 SER A CA 1
ATOM 798 C C . SER A 1 109 ? 5.929 5.711 -15.963 1.00 89.31 109 SER A C 1
ATOM 800 O O . SER A 1 109 ? 6.315 5.448 -14.823 1.00 89.31 109 SER A O 1
ATOM 802 N N . LEU A 1 110 ? 4.665 6.026 -16.238 1.00 92.44 110 LEU A N 1
ATOM 803 C CA . LEU A 1 110 ? 3.592 6.024 -15.256 1.00 92.44 110 LEU A CA 1
ATOM 804 C C . LEU A 1 110 ? 2.339 5.418 -15.883 1.00 92.44 110 LEU A C 1
ATOM 806 O O . LEU A 1 110 ? 1.853 5.884 -16.910 1.00 92.44 110 LEU A O 1
ATOM 810 N N . VAL A 1 111 ? 1.794 4.404 -15.225 1.00 91.00 111 VAL A N 1
ATOM 811 C CA . VAL A 1 111 ? 0.536 3.749 -15.567 1.00 91.00 111 VAL A CA 1
ATOM 812 C C . VAL A 1 111 ? -0.452 3.982 -14.436 1.00 91.00 111 VAL A C 1
ATOM 814 O O . VAL A 1 111 ? -0.154 3.718 -13.272 1.00 91.00 111 VAL A O 1
ATOM 817 N N . LEU A 1 112 ? -1.646 4.457 -14.783 1.00 90.94 112 LEU A N 1
ATOM 818 C CA . LEU A 1 112 ? -2.739 4.696 -13.844 1.00 90.94 112 LEU A CA 1
ATOM 819 C C . LEU A 1 112 ? -3.822 3.635 -14.046 1.00 90.94 112 LEU A C 1
ATOM 821 O O . LEU A 1 112 ? -4.398 3.525 -15.127 1.00 90.94 112 LEU A O 1
ATOM 825 N N . SER A 1 113 ? -4.125 2.866 -13.002 1.00 89.69 113 SER A N 1
ATOM 826 C CA . SER A 1 113 ? -5.221 1.901 -13.025 1.00 89.69 113 SER A CA 1
ATOM 827 C C . SER A 1 113 ? -6.530 2.571 -12.620 1.00 89.69 113 SER A C 1
ATOM 829 O O . SER A 1 113 ? -6.680 3.040 -11.486 1.00 89.69 113 SER A O 1
ATOM 831 N N . LEU A 1 114 ? -7.484 2.587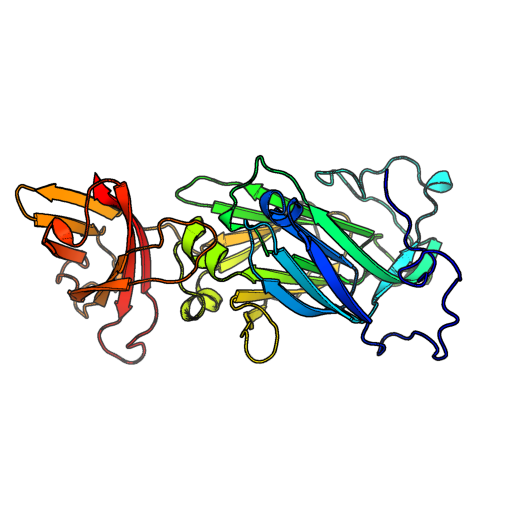 -13.553 1.00 88.62 114 LEU A N 1
ATOM 832 C CA . LEU A 1 114 ? -8.833 3.140 -13.386 1.00 88.62 114 LEU A CA 1
ATOM 833 C C . LEU A 1 114 ? -9.884 2.047 -13.104 1.00 88.62 114 LEU A C 1
ATOM 835 O O . LEU A 1 114 ? -11.071 2.217 -13.392 1.00 88.62 114 LEU A O 1
ATOM 839 N N . ASP A 1 115 ? -9.445 0.902 -12.579 1.00 83.75 115 ASP A N 1
ATOM 840 C CA . ASP A 1 115 ? -10.288 -0.268 -12.346 1.00 83.75 115 ASP A CA 1
ATOM 841 C C . ASP A 1 115 ? -11.238 -0.068 -11.156 1.00 83.75 115 ASP A C 1
ATOM 843 O 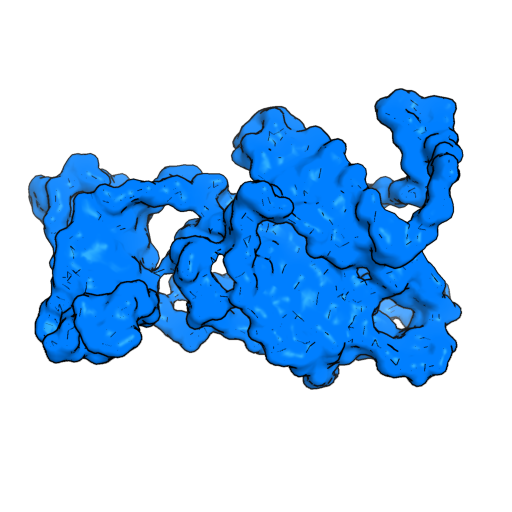O . ASP A 1 115 ? -10.876 -0.228 -9.993 1.00 83.75 115 ASP A O 1
ATOM 847 N N . THR A 1 116 ? -12.502 0.240 -11.434 1.00 83.06 116 THR A N 1
ATOM 848 C CA . THR A 1 116 ? -13.493 0.481 -10.375 1.00 83.06 116 THR A CA 1
ATOM 849 C C . THR A 1 116 ? -13.904 -0.762 -9.586 1.00 83.06 116 THR A C 1
ATOM 851 O O . THR A 1 116 ? -14.542 -0.601 -8.542 1.00 83.06 116 THR A O 1
ATOM 854 N N . THR A 1 117 ? -13.515 -1.967 -10.020 1.00 84.94 117 THR A N 1
ATOM 855 C CA . THR A 1 117 ? -13.843 -3.223 -9.328 1.00 84.94 117 THR A CA 1
ATOM 856 C C . THR A 1 117 ? -13.031 -3.427 -8.046 1.00 84.94 117 THR A C 1
ATOM 858 O O . THR A 1 117 ? -13.457 -4.164 -7.154 1.00 84.94 117 THR A O 1
ATOM 861 N N . LEU A 1 118 ? -11.895 -2.735 -7.901 1.00 84.56 118 LEU A N 1
ATOM 862 C CA . LEU A 1 118 ? -11.057 -2.802 -6.702 1.00 84.56 118 LEU A CA 1
ATOM 863 C C . LEU A 1 118 ? -11.558 -1.851 -5.599 1.00 84.56 118 LEU A C 1
ATOM 865 O O . LEU A 1 118 ? -12.195 -0.826 -5.865 1.00 84.56 118 LEU A O 1
ATOM 869 N N . ASP A 1 119 ? -11.227 -2.156 -4.338 1.00 84.50 119 ASP A N 1
ATOM 870 C CA . ASP A 1 119 ? -11.609 -1.323 -3.188 1.00 84.50 119 ASP A CA 1
ATOM 871 C C . ASP A 1 119 ? -10.992 0.082 -3.303 1.00 84.50 119 ASP A C 1
ATOM 873 O O . ASP A 1 119 ? -9.779 0.244 -3.456 1.00 84.50 119 ASP A O 1
ATOM 877 N N . ALA A 1 120 ? -11.834 1.112 -3.184 1.00 85.25 120 ALA A N 1
ATOM 878 C CA . ALA A 1 120 ? -11.432 2.516 -3.246 1.00 85.25 120 ALA A CA 1
ATOM 879 C C . ALA A 1 120 ? -10.399 2.910 -2.175 1.00 85.25 120 ALA A C 1
ATOM 881 O O . ALA A 1 120 ? -9.722 3.919 -2.314 1.00 85.25 120 ALA A O 1
ATOM 882 N N . ALA A 1 121 ? -10.223 2.130 -1.106 1.00 84.81 121 ALA A N 1
ATOM 883 C CA . ALA A 1 121 ? -9.149 2.358 -0.147 1.00 84.81 121 ALA A CA 1
ATOM 884 C C . ALA A 1 121 ? -7.748 2.223 -0.765 1.00 84.81 121 ALA A C 1
ATOM 886 O O . ALA A 1 121 ? -6.806 2.768 -0.195 1.00 84.81 121 ALA A O 1
ATOM 887 N N . LEU A 1 122 ? -7.600 1.520 -1.896 1.00 87.38 122 LEU A N 1
ATOM 888 C CA . LEU A 1 122 ? -6.335 1.469 -2.629 1.00 87.38 122 LEU A CA 1
ATOM 889 C C . LEU A 1 122 ? -6.010 2.788 -3.317 1.00 87.38 122 LEU A C 1
ATOM 891 O O . LEU A 1 122 ? -4.830 3.032 -3.534 1.00 87.38 122 LEU A O 1
ATOM 895 N N . THR A 1 123 ? -7.006 3.634 -3.615 1.00 87.00 123 THR A N 1
ATOM 896 C CA . THR A 1 123 ? -6.809 4.893 -4.340 1.00 87.00 123 THR A CA 1
ATOM 897 C C . THR A 1 123 ? -5.664 5.699 -3.734 1.00 87.00 123 THR A C 1
ATOM 899 O O . THR A 1 123 ? -5.676 6.040 -2.548 1.00 87.00 123 THR A O 1
ATOM 902 N N . GLY A 1 124 ? -4.673 5.989 -4.577 1.00 83.81 124 GLY A N 1
ATOM 903 C CA . GLY A 1 124 ? -3.433 6.669 -4.212 1.00 83.81 124 GLY A CA 1
ATOM 904 C C . GLY A 1 124 ? -2.271 5.741 -3.850 1.00 83.81 124 GLY A C 1
ATOM 905 O O . GLY A 1 124 ? -1.197 6.238 -3.530 1.00 83.81 124 GLY A O 1
ATOM 906 N N . ALA A 1 125 ? -2.443 4.419 -3.922 1.00 90.94 125 ALA A N 1
ATOM 907 C CA . ALA A 1 125 ? -1.332 3.478 -3.876 1.00 90.94 125 ALA A CA 1
ATOM 908 C C . ALA A 1 125 ? -0.503 3.570 -5.156 1.00 90.94 125 ALA A C 1
ATOM 910 O O . ALA A 1 125 ? -1.046 3.612 -6.262 1.00 90.94 125 ALA A O 1
ATOM 911 N N . VAL A 1 126 ? 0.815 3.553 -4.994 1.00 92.88 126 VAL A N 1
ATOM 912 C CA . VAL A 1 126 ? 1.760 3.461 -6.104 1.00 92.88 126 VAL A CA 1
ATOM 913 C C . VAL A 1 126 ? 2.793 2.405 -5.783 1.00 92.88 126 VAL A C 1
ATOM 915 O O . VAL A 1 126 ? 3.218 2.266 -4.636 1.00 92.88 126 VAL A O 1
ATOM 918 N N . PHE A 1 127 ? 3.221 1.668 -6.793 1.00 92.56 127 PHE A N 1
ATOM 919 C CA . PHE A 1 127 ? 4.473 0.943 -6.715 1.00 92.56 127 PHE A CA 1
ATOM 920 C C . PHE A 1 127 ? 5.348 1.334 -7.892 1.00 92.56 127 PHE A C 1
ATOM 922 O O . PHE A 1 127 ? 4.882 1.489 -9.016 1.00 92.56 127 PHE A O 1
ATOM 929 N N . ALA A 1 128 ? 6.616 1.550 -7.603 1.00 94.38 128 ALA A N 1
ATOM 930 C CA . ALA A 1 128 ? 7.625 1.941 -8.546 1.00 94.38 128 ALA A CA 1
ATOM 931 C C . ALA A 1 128 ? 8.645 0.821 -8.699 1.00 94.38 128 ALA A C 1
ATOM 933 O O . ALA A 1 128 ? 9.024 0.177 -7.717 1.00 94.38 128 ALA A O 1
ATOM 934 N N . THR A 1 129 ? 9.084 0.593 -9.926 1.00 94.88 129 THR A N 1
ATOM 935 C CA . THR A 1 129 ? 10.062 -0.438 -10.257 1.00 94.88 129 THR A CA 1
ATOM 936 C C . THR A 1 129 ? 11.248 0.161 -10.988 1.00 94.88 129 THR A C 1
ATOM 938 O O . THR A 1 129 ? 11.086 1.063 -11.801 1.00 94.88 129 THR A O 1
ATOM 941 N N . GLN A 1 130 ? 12.429 -0.392 -10.746 1.00 94.56 130 GLN A N 1
ATOM 942 C CA . GLN A 1 130 ? 13.638 -0.140 -11.524 1.00 94.56 130 GLN A CA 1
ATOM 943 C C . GLN A 1 130 ? 14.091 -1.454 -12.152 1.00 94.56 130 GLN A C 1
ATOM 945 O O . GLN A 1 130 ? 13.963 -2.505 -11.515 1.00 94.56 130 GLN A O 1
ATOM 950 N N . GLY A 1 131 ? 14.598 -1.397 -13.384 1.00 90.75 131 GLY A N 1
ATOM 951 C CA . GLY A 1 131 ? 15.081 -2.576 -14.100 1.00 90.75 131 GLY A CA 1
ATOM 952 C C . GLY A 1 131 ? 13.990 -3.566 -14.516 1.00 90.75 131 GLY A C 1
ATOM 953 O O . GLY A 1 131 ? 14.333 -4.693 -14.858 1.00 90.75 131 GLY A O 1
ATOM 954 N N . ALA A 1 132 ? 12.709 -3.176 -14.477 1.00 90.88 132 ALA A N 1
ATOM 955 C CA . ALA A 1 132 ? 11.564 -4.003 -14.869 1.00 90.88 132 ALA A CA 1
ATOM 956 C C . ALA A 1 132 ? 10.976 -3.553 -16.216 1.00 90.88 132 ALA A C 1
ATOM 958 O O . ALA A 1 132 ? 10.975 -2.364 -16.518 1.00 90.88 132 ALA A O 1
ATOM 959 N N . LEU A 1 133 ? 10.416 -4.488 -16.980 1.00 89.44 133 LEU A N 1
ATOM 960 C CA . LEU A 1 133 ? 9.630 -4.243 -18.196 1.00 89.44 133 LEU A CA 1
ATOM 961 C C . LEU A 1 133 ? 8.169 -3.923 -17.883 1.00 89.44 133 LEU A C 1
ATOM 963 O O . LEU A 1 133 ? 7.547 -3.101 -18.550 1.00 89.44 133 LEU A O 1
ATOM 967 N N . ALA A 1 134 ? 7.613 -4.599 -16.879 1.00 89.12 134 ALA A N 1
ATOM 968 C CA . ALA A 1 134 ? 6.209 -4.496 -16.515 1.00 89.12 134 ALA A CA 1
ATOM 969 C C . ALA A 1 134 ? 6.015 -4.634 -15.008 1.00 89.12 134 ALA A C 1
ATOM 971 O O . ALA A 1 134 ? 6.791 -5.299 -14.313 1.00 89.12 134 ALA A O 1
ATOM 972 N N . GLY A 1 135 ? 4.938 -4.027 -14.522 1.00 89.62 135 GLY A N 1
ATOM 973 C CA . GLY A 1 135 ? 4.497 -4.124 -13.144 1.00 89.62 135 GLY A CA 1
ATOM 974 C C . GLY A 1 135 ? 2.980 -4.220 -13.065 1.00 89.62 135 GLY A C 1
ATOM 975 O O . GLY A 1 135 ? 2.265 -3.489 -13.749 1.00 89.62 135 GLY A O 1
ATOM 976 N N . PHE A 1 136 ? 2.477 -5.105 -12.209 1.00 89.31 136 PHE A N 1
ATOM 977 C CA . PHE A 1 136 ? 1.045 -5.270 -11.984 1.00 89.31 136 PHE A CA 1
ATOM 978 C C . PHE A 1 136 ? 0.732 -5.475 -10.503 1.00 89.31 136 PHE A C 1
ATOM 980 O O . PHE A 1 136 ? 1.409 -6.231 -9.809 1.00 89.31 136 PHE A O 1
ATOM 987 N N . LEU A 1 137 ? -0.315 -4.813 -10.012 1.00 88.31 137 LEU A N 1
ATOM 988 C CA . LEU A 1 137 ? -0.789 -4.966 -8.641 1.00 88.31 137 LEU A CA 1
ATOM 989 C C . LEU A 1 137 ? -2.126 -5.690 -8.640 1.00 88.31 137 LEU A C 1
ATOM 991 O O . LEU A 1 137 ? -3.106 -5.232 -9.226 1.00 88.31 137 LEU A O 1
ATOM 995 N N . GLN A 1 138 ? -2.160 -6.799 -7.909 1.00 87.19 138 GLN A N 1
ATOM 996 C CA . GLN A 1 138 ? -3.335 -7.633 -7.738 1.00 87.19 138 GLN A CA 1
ATOM 997 C C . GLN A 1 138 ? -3.729 -7.678 -6.257 1.00 87.19 138 GLN A C 1
ATOM 999 O O . GLN A 1 138 ? -3.067 -8.332 -5.444 1.00 87.19 138 GLN A O 1
ATOM 1004 N N . PRO A 1 139 ? -4.810 -6.990 -5.862 1.00 85.88 139 PRO A N 1
ATOM 1005 C CA . PRO A 1 139 ? -5.374 -7.146 -4.532 1.00 85.88 139 PRO A CA 1
ATOM 1006 C C . PRO A 1 139 ? -6.028 -8.523 -4.403 1.00 85.88 139 PRO A C 1
ATOM 1008 O O . PRO A 1 139 ? -6.626 -9.033 -5.349 1.00 85.88 139 PRO A O 1
ATOM 1011 N N . GLY A 1 140 ? -5.960 -9.117 -3.217 1.00 85.62 140 GLY A N 1
ATOM 1012 C CA . GLY A 1 140 ? -6.553 -10.424 -2.970 1.00 85.62 140 GLY A CA 1
ATOM 1013 C C . GLY A 1 140 ? -6.741 -10.739 -1.491 1.00 85.62 140 GLY A C 1
ATOM 1014 O O . GLY A 1 140 ? -6.748 -9.864 -0.620 1.00 85.62 140 GLY A O 1
ATOM 1015 N N . GLY A 1 141 ? -6.895 -12.029 -1.202 1.00 85.31 141 GLY A N 1
ATOM 1016 C CA . GLY A 1 141 ? -7.172 -12.525 0.141 1.00 85.31 141 GLY A CA 1
ATOM 1017 C C . GLY A 1 141 ? -8.647 -12.402 0.520 1.00 85.31 141 GLY A C 1
ATOM 1018 O O . GLY A 1 141 ? -9.537 -12.479 -0.321 1.00 85.31 141 GLY A O 1
ATOM 1019 N N . THR A 1 142 ? -8.915 -12.251 1.814 1.00 82.81 142 THR A N 1
ATOM 1020 C CA . THR A 1 142 ? -10.281 -12.102 2.344 1.00 82.81 142 THR A CA 1
ATOM 1021 C C . THR A 1 142 ? -10.416 -10.770 3.076 1.00 82.81 142 THR A C 1
ATOM 1023 O O . THR A 1 142 ? -9.404 -10.228 3.521 1.00 82.81 142 THR A O 1
ATOM 1026 N N . PRO A 1 143 ? -11.635 -10.261 3.333 1.00 75.12 143 PRO A N 1
ATOM 1027 C CA . PRO A 1 143 ? -11.812 -9.055 4.146 1.00 75.12 143 PRO A CA 1
ATOM 1028 C C . PRO A 1 143 ? -11.156 -9.122 5.539 1.00 75.12 143 PRO A C 1
ATOM 1030 O O . PRO A 1 143 ? -10.842 -8.089 6.123 1.00 75.12 143 PRO A O 1
ATOM 1033 N N . ALA A 1 144 ? -10.944 -10.327 6.085 1.00 75.06 144 ALA A N 1
ATOM 1034 C CA . ALA A 1 144 ? -10.280 -10.544 7.373 1.00 75.06 144 ALA A CA 1
ATOM 1035 C C . ALA A 1 144 ? -8.756 -10.754 7.262 1.00 75.06 144 ALA A C 1
ATOM 1037 O O . ALA A 1 144 ? -8.041 -10.632 8.260 1.00 75.06 144 ALA A O 1
ATOM 1038 N N . ALA A 1 145 ? -8.263 -11.085 6.069 1.00 82.75 145 ALA A N 1
ATOM 1039 C CA . ALA A 1 145 ? -6.858 -11.323 5.766 1.00 82.75 145 ALA A CA 1
ATOM 1040 C C . ALA A 1 145 ? -6.550 -10.816 4.345 1.00 82.75 145 ALA A C 1
ATOM 1042 O O . ALA A 1 145 ? -6.366 -11.631 3.436 1.00 82.75 145 ALA A O 1
ATOM 1043 N N . PRO A 1 146 ? -6.564 -9.487 4.137 1.00 87.00 146 PRO A N 1
ATOM 1044 C CA . PRO A 1 146 ? -6.258 -8.900 2.842 1.00 87.00 146 PRO A CA 1
ATOM 1045 C C . PRO A 1 146 ? -4.787 -9.116 2.494 1.00 87.00 146 PRO A C 1
ATOM 1047 O O . PRO A 1 146 ? -3.914 -9.151 3.371 1.00 87.00 146 PRO A O 1
ATOM 1050 N N . VAL A 1 147 ? -4.535 -9.254 1.200 1.00 89.38 147 VAL A N 1
ATOM 1051 C CA . VAL A 1 147 ? -3.218 -9.487 0.617 1.00 89.38 147 VAL A CA 1
ATOM 1052 C C . VAL A 1 147 ? -3.038 -8.558 -0.581 1.00 89.38 147 VAL A C 1
ATOM 1054 O O . VAL A 1 147 ? -3.998 -8.291 -1.303 1.00 89.38 147 VAL A O 1
ATOM 1057 N N . LEU A 1 148 ? -1.813 -8.083 -0.789 1.00 89.50 148 LEU A N 1
ATOM 1058 C CA . LEU A 1 148 ? -1.411 -7.369 -1.995 1.00 89.50 148 LEU A CA 1
ATOM 1059 C C . LEU A 1 148 ? -0.327 -8.167 -2.703 1.00 89.50 148 LEU A C 1
ATOM 1061 O O . LEU A 1 148 ? 0.743 -8.360 -2.128 1.00 89.50 148 LEU A O 1
ATOM 1065 N N . ASP A 1 149 ? -0.589 -8.609 -3.923 1.00 90.38 149 ASP A N 1
ATOM 1066 C CA . ASP A 1 149 ? 0.422 -9.233 -4.766 1.00 90.38 149 ASP A CA 1
ATOM 1067 C C . ASP A 1 149 ? 0.951 -8.190 -5.755 1.00 90.38 149 ASP A C 1
ATOM 1069 O O . ASP A 1 149 ? 0.189 -7.591 -6.514 1.00 90.38 149 ASP A O 1
ATOM 1073 N N . LEU A 1 150 ? 2.258 -7.941 -5.702 1.00 90.69 150 LEU A N 1
ATOM 1074 C CA . LEU A 1 150 ? 2.971 -7.023 -6.589 1.00 90.69 150 LEU A CA 1
ATOM 1075 C C . LEU A 1 150 ? 3.805 -7.851 -7.562 1.00 90.69 150 LEU A C 1
ATOM 1077 O O . LEU A 1 150 ? 4.816 -8.431 -7.172 1.00 90.69 150 LEU A O 1
ATOM 1081 N N . GLN A 1 151 ? 3.359 -7.950 -8.803 1.00 91.56 151 GLN A N 1
ATOM 1082 C CA . GLN A 1 151 ? 4.043 -8.687 -9.857 1.00 91.56 151 GLN A CA 1
ATOM 1083 C C . GLN A 1 151 ? 4.964 -7.743 -10.612 1.00 91.56 151 GLN A C 1
ATOM 1085 O O . GLN A 1 151 ? 4.579 -6.618 -10.936 1.00 91.56 151 GLN A O 1
ATOM 1090 N N . VAL A 1 152 ? 6.176 -8.205 -10.889 1.00 92.44 152 VAL A N 1
ATOM 1091 C CA . VAL A 1 152 ? 7.153 -7.478 -11.696 1.00 92.44 152 VAL A CA 1
ATOM 1092 C C . VAL A 1 152 ? 7.770 -8.446 -12.688 1.00 92.44 152 VAL A C 1
ATOM 1094 O O . VAL A 1 152 ? 8.038 -9.591 -12.333 1.00 92.44 152 VAL A O 1
ATOM 1097 N N . ALA A 1 153 ? 7.991 -7.996 -13.918 1.00 92.06 153 ALA A N 1
ATOM 1098 C CA . ALA A 1 153 ? 8.634 -8.803 -14.947 1.00 92.06 153 ALA A CA 1
ATOM 1099 C C . ALA A 1 153 ? 9.821 -8.080 -15.565 1.00 92.06 153 ALA A C 1
ATOM 1101 O O . ALA A 1 153 ? 9.766 -6.866 -15.762 1.00 92.06 153 ALA A O 1
ATOM 1102 N N . SER A 1 154 ? 10.873 -8.827 -15.888 1.00 93.19 154 SER A N 1
ATOM 1103 C CA . SER A 1 154 ? 12.012 -8.335 -16.662 1.00 93.19 154 SER A CA 1
ATOM 1104 C C . SER A 1 154 ? 12.782 -9.471 -17.330 1.00 93.19 154 SER A C 1
ATOM 1106 O O . SER A 1 154 ? 12.486 -10.644 -17.102 1.00 93.19 154 SER A O 1
ATOM 1108 N N . THR A 1 155 ? 13.783 -9.118 -18.133 1.00 92.38 155 THR A N 1
ATOM 1109 C CA . THR A 1 155 ? 14.767 -10.075 -18.654 1.00 92.38 155 THR A CA 1
ATOM 1110 C C . THR A 1 155 ? 15.610 -10.665 -17.520 1.00 92.38 155 THR A C 1
ATOM 1112 O O . THR A 1 155 ? 15.714 -10.077 -16.444 1.00 92.38 155 THR A O 1
ATOM 1115 N N . HIS A 1 156 ? 16.212 -11.836 -17.742 1.00 92.06 156 HIS A N 1
ATOM 1116 C CA . HIS A 1 156 ? 17.106 -12.459 -16.761 1.00 92.06 156 HIS A CA 1
ATOM 1117 C C . HIS A 1 156 ? 18.477 -11.770 -16.704 1.00 92.06 156 HIS A C 1
ATOM 1119 O O . HIS A 1 156 ? 19.051 -11.632 -15.622 1.00 92.06 156 HIS A O 1
ATOM 1125 N N . HIS A 1 157 ? 18.976 -11.313 -17.855 1.00 93.44 157 HIS A N 1
ATOM 1126 C CA . HIS A 1 157 ? 20.265 -10.642 -17.999 1.00 93.44 157 HIS A CA 1
ATOM 1127 C C . HIS A 1 157 ? 20.136 -9.325 -18.778 1.00 93.44 157 HIS A C 1
ATOM 1129 O O . HIS A 1 157 ? 19.182 -9.116 -19.542 1.00 93.44 157 HIS A O 1
ATOM 1135 N N . THR A 1 158 ? 21.107 -8.444 -18.555 1.00 94.25 158 THR A N 1
ATOM 1136 C CA . THR A 1 158 ? 21.373 -7.223 -19.326 1.00 94.25 158 THR A CA 1
ATOM 1137 C C . THR A 1 158 ? 21.846 -7.580 -20.738 1.00 94.25 158 THR A C 1
ATOM 1139 O O . THR A 1 158 ? 22.203 -8.721 -21.000 1.00 94.25 158 THR A O 1
ATOM 1142 N N . SER A 1 159 ? 21.910 -6.621 -21.656 1.00 93.31 159 SER A N 1
ATOM 1143 C CA . SER A 1 159 ? 22.470 -6.800 -23.003 1.00 93.31 159 SER A CA 1
ATOM 1144 C C . SER A 1 159 ? 23.961 -7.160 -22.990 1.00 93.31 159 SER A C 1
ATOM 1146 O O . SER A 1 159 ? 24.461 -7.789 -23.919 1.00 93.31 159 SER A O 1
ATOM 1148 N N . ALA A 1 160 ? 24.658 -6.816 -21.903 1.00 94.62 160 ALA A N 1
ATOM 1149 C CA . ALA A 1 160 ? 26.044 -7.186 -21.632 1.00 94.62 160 ALA A CA 1
ATOM 1150 C C . ALA A 1 160 ? 26.188 -8.527 -20.877 1.00 94.62 160 ALA A C 1
ATOM 1152 O O . ALA A 1 160 ? 27.258 -8.803 -20.339 1.00 94.62 160 ALA A O 1
ATOM 1153 N N . ASP A 1 161 ? 25.120 -9.329 -20.803 1.00 93.88 161 ASP A N 1
ATOM 1154 C CA . ASP A 1 161 ? 25.076 -10.662 -20.176 1.00 93.88 161 ASP A CA 1
ATOM 1155 C C . ASP A 1 161 ? 25.350 -10.679 -18.655 1.00 93.88 161 ASP A C 1
ATOM 1157 O O . ASP A 1 161 ? 25.669 -11.703 -18.053 1.00 93.88 161 ASP A O 1
ATOM 1161 N N . ALA A 1 162 ? 25.192 -9.535 -17.982 1.00 94.50 162 ALA A N 1
ATOM 1162 C CA . ALA A 1 162 ? 25.227 -9.461 -16.523 1.00 94.50 162 ALA A CA 1
ATOM 1163 C C . ALA A 1 162 ? 23.834 -9.758 -15.936 1.00 94.50 162 ALA A C 1
ATOM 1165 O O . ALA A 1 162 ? 22.829 -9.465 -16.582 1.00 94.50 162 ALA A O 1
ATOM 1166 N N . PRO A 1 163 ? 23.720 -10.284 -14.700 1.00 93.31 163 PRO A N 1
ATOM 1167 C CA . PRO A 1 163 ? 22.417 -10.500 -14.073 1.00 93.31 163 PRO A CA 1
ATOM 1168 C C . PRO A 1 163 ? 21.575 -9.217 -14.018 1.00 93.31 163 PRO A C 1
ATOM 1170 O O . PRO A 1 163 ? 22.025 -8.190 -13.506 1.00 93.31 163 PRO A O 1
ATOM 1173 N N . GLN A 1 164 ? 20.332 -9.288 -14.496 1.00 93.44 164 GLN A N 1
ATOM 1174 C CA . GLN A 1 164 ? 19.389 -8.176 -14.429 1.00 93.44 164 GLN A CA 1
ATOM 1175 C C . GLN A 1 164 ? 18.852 -8.059 -12.999 1.00 93.44 164 GLN A C 1
ATOM 1177 O O . GLN A 1 164 ? 18.218 -8.980 -12.470 1.00 93.44 164 GLN A O 1
ATOM 1182 N N . LEU A 1 165 ? 19.093 -6.905 -12.376 1.00 94.38 165 LEU A N 1
ATOM 1183 C CA . LEU A 1 165 ? 18.674 -6.620 -11.007 1.00 94.38 165 LEU A CA 1
ATOM 1184 C C . LEU A 1 165 ? 17.633 -5.512 -10.950 1.00 94.38 165 LEU A C 1
ATOM 1186 O O . LEU A 1 165 ? 17.651 -4.559 -11.730 1.00 94.38 165 LEU A O 1
ATOM 1190 N N . GLY A 1 166 ? 16.732 -5.641 -9.981 1.00 93.75 166 GLY A N 1
ATOM 1191 C CA . GLY A 1 166 ? 15.624 -4.723 -9.793 1.00 93.75 166 GLY A CA 1
ATOM 1192 C C . GLY A 1 166 ? 15.484 -4.159 -8.407 1.00 93.75 166 GLY A C 1
ATOM 1193 O O . GLY A 1 166 ? 15.902 -4.741 -7.403 1.00 93.75 166 GLY A O 1
ATOM 1194 N N . VAL A 1 167 ? 14.774 -3.041 -8.366 1.00 94.62 167 VAL A N 1
ATOM 1195 C CA . VAL A 1 167 ? 14.258 -2.457 -7.136 1.00 94.62 167 VAL A CA 1
ATOM 1196 C C . VAL A 1 167 ? 12.758 -2.296 -7.284 1.00 94.62 167 VAL A C 1
ATOM 1198 O O . VAL A 1 167 ? 12.278 -1.833 -8.312 1.00 94.62 167 VAL A O 1
ATOM 1201 N N . MET A 1 168 ? 12.021 -2.649 -6.240 1.00 93.94 168 MET A N 1
ATOM 1202 C CA . MET A 1 168 ? 10.600 -2.370 -6.112 1.00 93.94 168 MET A CA 1
ATOM 1203 C C . MET A 1 168 ? 10.379 -1.512 -4.869 1.00 93.94 168 MET A C 1
ATOM 1205 O O . MET A 1 168 ? 10.774 -1.888 -3.767 1.00 93.94 168 MET A O 1
ATOM 1209 N N . LYS A 1 169 ? 9.709 -0.378 -5.043 1.00 92.69 169 LYS A N 1
ATOM 1210 C CA . LYS A 1 169 ? 9.218 0.499 -3.979 1.00 92.69 169 LYS A CA 1
ATOM 1211 C C . LYS A 1 169 ? 7.697 0.496 -4.024 1.00 92.69 169 LYS A C 1
ATOM 1213 O O . LYS A 1 169 ? 7.140 0.867 -5.039 1.00 92.69 169 LYS A O 1
ATOM 1218 N N . ALA A 1 170 ? 7.004 0.123 -2.959 1.00 91.25 170 ALA A N 1
ATOM 1219 C CA . ALA A 1 170 ? 5.546 0.184 -2.885 1.00 91.25 170 ALA A CA 1
ATOM 1220 C C . ALA A 1 170 ? 5.115 1.132 -1.770 1.00 91.25 170 ALA A C 1
ATOM 1222 O O . ALA A 1 170 ? 5.390 0.881 -0.598 1.00 91.25 170 ALA A O 1
ATOM 1223 N N . LEU A 1 171 ? 4.426 2.210 -2.132 1.00 91.25 171 LEU A N 1
ATOM 1224 C CA . LEU A 1 171 ? 3.804 3.130 -1.194 1.00 91.25 171 LEU A CA 1
ATOM 1225 C C . LEU A 1 171 ? 2.358 2.702 -0.949 1.00 91.25 171 LEU A C 1
ATOM 1227 O O . LEU A 1 171 ? 1.487 2.821 -1.814 1.00 91.25 171 LEU A O 1
ATOM 1231 N N . ILE A 1 172 ? 2.100 2.227 0.267 1.00 90.88 172 ILE A N 1
ATOM 1232 C CA . ILE A 1 172 ? 0.756 1.914 0.745 1.00 90.88 172 ILE A CA 1
ATOM 1233 C C . ILE A 1 172 ? 0.242 3.142 1.507 1.00 90.88 172 ILE A C 1
ATOM 1235 O O . ILE A 1 172 ? 0.760 3.442 2.589 1.00 90.88 172 ILE A O 1
ATOM 1239 N N . PRO A 1 173 ? -0.765 3.864 0.991 1.00 90.31 173 PRO A N 1
ATOM 1240 C CA . PRO A 1 173 ? -1.185 5.126 1.576 1.00 90.31 173 PRO A CA 1
ATOM 1241 C C . PRO A 1 173 ? -1.934 4.897 2.895 1.00 90.31 173 PRO A C 1
ATOM 1243 O O . PRO A 1 173 ? -2.509 3.830 3.139 1.00 90.31 173 PRO A O 1
ATOM 1246 N N . ALA A 1 174 ? -1.957 5.908 3.764 1.00 90.94 174 ALA A N 1
ATOM 1247 C CA . ALA A 1 174 ? -2.516 5.810 5.111 1.00 90.94 174 ALA A CA 1
ATOM 1248 C C . ALA A 1 174 ? -3.971 5.311 5.137 1.00 90.94 174 ALA A C 1
ATOM 1250 O O . ALA A 1 174 ? -4.351 4.542 6.024 1.00 90.94 174 ALA A O 1
ATOM 1251 N N . GLN A 1 175 ? -4.790 5.709 4.161 1.00 89.56 175 GLN A N 1
ATOM 1252 C CA . GLN A 1 175 ? -6.161 5.229 4.020 1.00 89.56 175 GLN A CA 1
ATOM 1253 C C . GLN A 1 175 ? -6.225 3.734 3.685 1.00 89.56 175 GLN A C 1
ATOM 1255 O O . GLN A 1 175 ? -7.083 3.052 4.240 1.00 89.56 175 GLN A O 1
ATOM 1260 N N . ALA A 1 176 ? -5.315 3.194 2.868 1.00 90.31 176 ALA A N 1
ATOM 1261 C CA . ALA A 1 176 ? -5.255 1.763 2.564 1.00 90.31 176 ALA A CA 1
ATOM 1262 C C . ALA A 1 176 ? -4.823 0.964 3.801 1.00 90.31 176 ALA A C 1
ATOM 1264 O O . ALA A 1 176 ? -5.485 -0.004 4.185 1.00 90.31 176 ALA A O 1
ATOM 1265 N N . LEU A 1 177 ? -3.759 1.420 4.476 1.00 91.81 177 LEU A N 1
ATOM 1266 C CA . LEU A 1 177 ? -3.269 0.843 5.734 1.00 91.81 177 LEU A CA 1
ATOM 1267 C C . LEU A 1 177 ? -4.391 0.737 6.770 1.00 91.81 177 LEU A C 1
ATOM 1269 O O . LEU A 1 177 ? -4.599 -0.313 7.381 1.00 91.81 177 LEU A O 1
ATOM 1273 N N . LEU A 1 178 ? -5.164 1.809 6.918 1.00 91.56 178 LEU A N 1
ATOM 1274 C CA . LEU A 1 178 ? -6.244 1.864 7.884 1.00 91.56 178 LEU A CA 1
ATOM 1275 C C . LEU A 1 178 ? -7.470 1.056 7.450 1.00 91.56 178 LEU A C 1
ATOM 1277 O O . LEU A 1 178 ? -8.018 0.302 8.249 1.00 91.56 178 LEU A O 1
ATOM 1281 N N . ASN A 1 179 ? -7.952 1.253 6.222 1.00 89.56 179 ASN A N 1
ATOM 1282 C CA . ASN A 1 179 ? -9.268 0.773 5.809 1.00 89.56 179 ASN A CA 1
ATOM 1283 C C . ASN A 1 179 ? -9.275 -0.681 5.337 1.00 89.56 179 ASN A C 1
ATOM 1285 O O . ASN A 1 179 ? -10.309 -1.339 5.512 1.00 89.56 179 ASN A O 1
ATOM 1289 N N . LEU A 1 180 ? -8.161 -1.158 4.776 1.00 88.38 180 LEU A N 1
ATOM 1290 C CA . LEU A 1 180 ? -7.988 -2.545 4.346 1.00 88.38 180 LEU A CA 1
ATOM 1291 C C . LEU A 1 180 ? -7.314 -3.358 5.445 1.00 88.38 180 LEU A C 1
ATOM 1293 O O . LEU A 1 180 ? -7.867 -4.348 5.911 1.00 88.38 180 LEU A O 1
ATOM 1297 N N . TYR A 1 181 ? -6.145 -2.909 5.902 1.00 89.12 181 TYR A N 1
ATOM 1298 C CA . TYR A 1 181 ? -5.293 -3.711 6.782 1.00 89.12 181 TYR A CA 1
ATOM 1299 C C . TYR A 1 181 ? -5.556 -3.497 8.275 1.00 89.12 181 TYR A C 1
ATOM 1301 O O . TYR A 1 181 ? -5.081 -4.283 9.102 1.00 89.12 181 TYR A O 1
ATOM 1309 N N . GLY A 1 182 ? -6.319 -2.463 8.638 1.00 90.50 182 GLY A N 1
ATOM 1310 C CA . GLY A 1 182 ? -6.623 -2.147 10.027 1.00 90.50 182 GLY A CA 1
ATOM 1311 C C . GLY A 1 182 ? -5.370 -1.802 10.830 1.00 90.50 182 GLY A C 1
ATOM 1312 O O . GLY A 1 182 ? -5.235 -2.245 11.970 1.00 90.50 182 GLY A O 1
ATOM 1313 N N . VAL A 1 183 ? -4.426 -1.058 10.256 1.00 91.44 183 VAL A N 1
ATOM 1314 C CA . VAL A 1 183 ? -3.207 -0.611 10.942 1.00 91.44 183 VAL A CA 1
ATOM 1315 C C . VAL A 1 183 ? -3.017 0.892 10.770 1.00 91.44 183 VAL A C 1
ATOM 1317 O O . VAL A 1 183 ? -3.352 1.462 9.735 1.00 91.44 183 VAL A O 1
ATOM 1320 N N . LEU A 1 184 ? -2.512 1.554 11.810 1.00 89.38 184 LEU A N 1
ATOM 1321 C CA . LEU A 1 184 ? -2.150 2.967 11.726 1.00 89.38 184 LEU A CA 1
ATOM 1322 C C . LEU A 1 184 ? -0.793 3.103 11.019 1.00 89.38 184 LEU A C 1
ATOM 1324 O O . LEU A 1 184 ? 0.069 2.253 11.251 1.00 89.38 184 LEU A O 1
ATOM 1328 N N . PRO A 1 185 ? -0.552 4.178 10.243 1.00 85.50 185 PRO A N 1
ATOM 1329 C CA . PRO A 1 185 ? 0.726 4.388 9.552 1.00 85.50 185 PRO A CA 1
ATOM 1330 C C . PRO A 1 185 ? 1.949 4.239 10.467 1.00 85.50 185 PRO A C 1
ATOM 1332 O O . PRO A 1 185 ? 2.880 3.506 10.150 1.00 85.50 185 PRO A O 1
ATOM 1335 N N . ALA A 1 186 ? 1.883 4.813 11.672 1.00 83.62 186 ALA A N 1
ATOM 1336 C CA . ALA A 1 186 ? 2.958 4.749 12.662 1.00 83.62 186 ALA A CA 1
ATOM 1337 C C . ALA A 1 186 ? 3.305 3.326 13.153 1.00 83.62 186 ALA A C 1
ATOM 1339 O O . ALA A 1 186 ? 4.404 3.107 13.652 1.00 83.62 186 ALA A O 1
ATOM 1340 N N . ASP A 1 187 ? 2.393 2.354 13.041 1.00 87.12 187 ASP A N 1
ATOM 1341 C CA . ASP A 1 187 ? 2.650 0.971 13.466 1.00 87.12 187 ASP A CA 1
ATOM 1342 C C . ASP A 1 187 ? 2.972 0.027 12.286 1.00 87.12 187 ASP A C 1
ATOM 1344 O O . ASP A 1 187 ? 3.309 -1.147 12.488 1.00 87.12 187 ASP A O 1
ATOM 1348 N N . ALA A 1 188 ? 2.846 0.518 11.050 1.00 86.00 188 ALA A N 1
ATOM 1349 C CA . ALA A 1 188 ? 2.776 -0.303 9.849 1.00 86.00 188 ALA A CA 1
ATOM 1350 C C . ALA A 1 188 ? 4.099 -1.023 9.523 1.00 86.00 188 ALA A C 1
ATOM 1352 O O . ALA A 1 188 ? 4.072 -2.171 9.077 1.00 86.00 188 ALA A O 1
ATOM 1353 N N . GLY A 1 189 ? 5.254 -0.428 9.850 1.00 83.50 189 GLY A N 1
ATOM 1354 C CA . GLY A 1 189 ? 6.566 -1.009 9.527 1.00 83.50 189 GLY A CA 1
ATOM 1355 C C . GLY A 1 189 ? 6.863 -2.358 10.197 1.00 83.50 189 GLY A C 1
ATOM 1356 O O . GLY A 1 189 ? 7.633 -3.166 9.689 1.00 83.50 189 GLY A O 1
ATOM 1357 N N . SER A 1 190 ? 6.192 -2.667 11.312 1.00 83.62 190 SER A N 1
ATOM 1358 C CA . SER A 1 190 ? 6.304 -3.976 11.980 1.00 83.62 190 SER A CA 1
ATOM 1359 C C . SER A 1 190 ? 5.150 -4.935 11.665 1.00 83.62 190 SER A C 1
ATOM 1361 O O . SER A 1 190 ? 5.180 -6.098 12.073 1.00 83.62 190 SER A O 1
ATOM 1363 N N . PHE A 1 191 ? 4.134 -4.459 10.944 1.00 86.00 191 PHE A N 1
ATOM 1364 C CA . PHE A 1 191 ? 2.856 -5.143 10.763 1.00 86.00 191 PHE A CA 1
ATOM 1365 C C . PHE A 1 191 ? 2.863 -6.134 9.594 1.00 86.00 191 PHE A C 1
ATOM 1367 O O . PHE A 1 191 ? 2.209 -7.182 9.656 1.00 86.00 191 PHE A O 1
ATOM 1374 N N . PHE A 1 192 ? 3.626 -5.818 8.548 1.00 89.75 192 PHE A N 1
ATOM 1375 C CA . PHE A 1 192 ? 3.665 -6.577 7.303 1.00 89.75 192 PHE A CA 1
ATOM 1376 C C . PHE A 1 192 ? 4.891 -7.472 7.188 1.00 89.75 192 PHE A C 1
ATOM 1378 O O . PHE A 1 192 ? 5.939 -7.230 7.793 1.00 89.75 192 PHE A O 1
ATOM 1385 N N . GLY A 1 193 ? 4.730 -8.535 6.411 1.00 88.75 193 GLY A N 1
ATOM 1386 C CA . GLY A 1 193 ? 5.804 -9.318 5.826 1.00 88.75 193 GLY A CA 1
ATOM 1387 C C . GLY A 1 193 ? 5.622 -9.347 4.314 1.00 88.75 193 GLY A C 1
ATOM 1388 O O . GLY A 1 193 ? 4.494 -9.241 3.824 1.00 88.75 193 GLY A O 1
ATOM 1389 N N . VAL A 1 194 ? 6.732 -9.497 3.600 1.00 90.81 194 VAL A N 1
ATOM 1390 C CA . VAL A 1 194 ? 6.740 -9.717 2.154 1.00 90.81 194 VAL A CA 1
ATOM 1391 C C . VAL A 1 194 ? 7.250 -11.124 1.899 1.00 90.81 194 VAL A C 1
ATOM 1393 O O . VAL A 1 194 ? 8.241 -11.545 2.494 1.00 90.81 194 VAL A O 1
ATOM 1396 N N . GLN A 1 195 ? 6.554 -11.851 1.037 1.00 90.88 195 GLN A N 1
ATOM 1397 C CA . GLN A 1 195 ? 6.948 -13.174 0.578 1.00 90.88 195 GLN A CA 1
ATOM 1398 C C . GLN A 1 195 ? 7.113 -13.124 -0.941 1.00 90.88 195 GLN A C 1
ATOM 1400 O O . GLN A 1 195 ? 6.163 -12.766 -1.633 1.00 90.88 195 GLN A O 1
ATOM 1405 N N . ARG A 1 196 ? 8.290 -13.494 -1.461 1.00 91.31 196 ARG A N 1
ATOM 1406 C CA . ARG A 1 196 ? 8.447 -13.770 -2.895 1.00 91.31 196 ARG A CA 1
ATOM 1407 C C . ARG A 1 196 ? 7.684 -15.051 -3.233 1.00 91.31 196 ARG A C 1
ATOM 1409 O O . ARG A 1 196 ? 7.754 -16.040 -2.505 1.00 91.31 196 ARG A O 1
ATOM 1416 N N . THR A 1 197 ? 6.915 -14.985 -4.301 1.00 87.31 197 THR A N 1
ATOM 1417 C CA . THR A 1 197 ? 6.069 -16.035 -4.868 1.00 87.31 197 THR A CA 1
ATOM 1418 C C . THR A 1 197 ? 6.209 -15.998 -6.391 1.00 87.31 197 THR A C 1
ATOM 1420 O O . THR A 1 197 ? 6.797 -15.056 -6.923 1.00 87.31 197 THR A O 1
ATOM 1423 N N . GLY A 1 198 ? 5.690 -17.008 -7.089 1.00 80.19 198 GLY A N 1
ATOM 1424 C CA . GLY A 1 198 ? 5.955 -17.173 -8.519 1.00 80.19 198 GLY A CA 1
ATOM 1425 C C . GLY A 1 198 ? 7.367 -17.708 -8.732 1.00 80.19 198 GLY A C 1
ATOM 1426 O O . GLY A 1 198 ? 7.770 -18.652 -8.048 1.00 80.19 198 GLY A O 1
ATOM 1427 N N . ASP A 1 199 ? 8.111 -17.088 -9.640 1.00 81.31 199 ASP A N 1
ATOM 1428 C CA . ASP A 1 199 ? 9.421 -17.584 -10.041 1.00 81.31 199 ASP A CA 1
ATOM 1429 C C . ASP A 1 199 ? 10.486 -17.514 -8.938 1.00 81.31 199 ASP A C 1
ATOM 1431 O O . ASP A 1 199 ? 10.596 -16.554 -8.154 1.00 81.31 199 ASP A O 1
ATOM 1435 N N . THR A 1 200 ? 11.328 -18.547 -8.932 1.00 80.31 200 THR A N 1
ATOM 1436 C CA . THR A 1 200 ? 12.491 -18.655 -8.053 1.00 80.31 200 THR A CA 1
ATOM 1437 C C . THR A 1 200 ? 13.490 -17.535 -8.315 1.00 80.31 200 THR A C 1
ATOM 1439 O O . THR A 1 200 ? 13.596 -17.011 -9.419 1.00 80.31 200 THR A O 1
ATOM 1442 N N . GLY A 1 201 ? 14.237 -17.162 -7.285 1.00 88.31 201 GLY A N 1
ATOM 1443 C CA . GLY A 1 201 ? 15.267 -16.140 -7.373 1.00 88.31 201 GLY A CA 1
ATOM 1444 C C . GLY A 1 201 ? 15.639 -15.628 -5.993 1.00 88.31 201 GLY A C 1
ATOM 1445 O O . GLY A 1 201 ? 15.198 -16.149 -4.966 1.00 88.31 201 GLY A O 1
ATOM 1446 N N . THR A 1 202 ? 16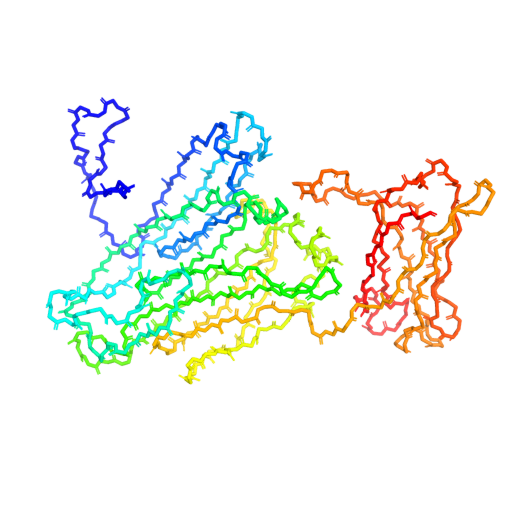.452 -14.589 -5.990 1.00 92.25 202 THR A N 1
ATOM 1447 C CA . THR A 1 202 ? 16.946 -13.895 -4.805 1.00 92.25 202 THR A CA 1
ATOM 1448 C C . THR A 1 202 ? 16.449 -12.452 -4.758 1.00 92.25 202 THR A C 1
ATOM 1450 O O . THR A 1 202 ? 16.037 -11.864 -5.765 1.00 92.25 202 THR A O 1
ATOM 1453 N N . GLN A 1 203 ? 16.459 -11.904 -3.546 1.00 93.56 203 GLN A N 1
ATOM 1454 C CA . GLN A 1 203 ? 16.204 -10.504 -3.253 1.00 93.56 203 GLN A CA 1
ATOM 1455 C C . GLN A 1 203 ? 16.812 -10.161 -1.896 1.00 93.56 203 GLN A C 1
ATOM 1457 O O . GLN A 1 203 ? 16.918 -11.024 -1.016 1.00 93.56 203 GLN A O 1
ATOM 1462 N N . SER A 1 204 ? 17.114 -8.886 -1.696 1.00 94.44 204 SER A N 1
ATOM 1463 C CA . SER A 1 204 ? 17.448 -8.351 -0.382 1.00 94.44 204 SER A CA 1
ATOM 1464 C C . SER A 1 204 ? 16.241 -8.355 0.561 1.00 94.44 204 SER A C 1
ATOM 1466 O O . SER A 1 204 ? 15.076 -8.395 0.144 1.00 94.44 204 SER A O 1
ATOM 1468 N N . ALA A 1 205 ? 16.516 -8.314 1.868 1.00 91.56 205 ALA A N 1
ATOM 1469 C CA . ALA A 1 205 ? 15.471 -8.267 2.884 1.00 91.56 205 ALA A CA 1
ATOM 1470 C C . ALA A 1 205 ? 14.566 -7.029 2.683 1.00 91.56 205 ALA A C 1
ATOM 1472 O O . ALA A 1 205 ? 15.084 -5.926 2.497 1.00 91.56 205 ALA A O 1
ATOM 1473 N N . PRO A 1 206 ? 13.229 -7.176 2.749 1.00 93.00 206 PRO A N 1
ATOM 1474 C CA . PRO A 1 206 ? 12.315 -6.049 2.612 1.00 93.00 206 PRO A CA 1
ATOM 1475 C C . PRO A 1 206 ? 12.528 -5.001 3.710 1.00 93.00 206 PRO A C 1
ATOM 1477 O O . PRO A 1 206 ? 12.511 -5.331 4.901 1.00 93.00 206 PRO A O 1
ATOM 1480 N N . ALA A 1 207 ? 12.658 -3.742 3.305 1.00 92.62 207 ALA A N 1
ATOM 1481 C CA . ALA A 1 207 ? 12.698 -2.587 4.192 1.00 92.62 207 ALA A CA 1
ATOM 1482 C C . ALA A 1 207 ? 11.311 -1.939 4.295 1.00 92.62 207 ALA A C 1
ATOM 1484 O O . ALA A 1 207 ? 10.538 -1.934 3.335 1.00 92.62 207 ALA A O 1
ATOM 1485 N N . PHE A 1 208 ? 11.001 -1.398 5.472 1.00 91.06 208 PHE A N 1
ATOM 1486 C CA . PHE A 1 208 ? 9.717 -0.773 5.773 1.00 91.06 208 PHE A CA 1
ATOM 1487 C C . PHE A 1 208 ? 9.950 0.568 6.451 1.00 91.06 208 PHE A C 1
ATOM 1489 O O . PHE A 1 208 ? 10.467 0.613 7.569 1.00 91.06 208 PHE A O 1
ATOM 1496 N N . GLU A 1 209 ? 9.528 1.642 5.801 1.00 89.00 209 GLU A N 1
ATOM 1497 C CA . GLU A 1 209 ? 9.812 3.004 6.238 1.00 89.00 209 GLU A CA 1
ATOM 1498 C C . GLU A 1 209 ? 8.518 3.823 6.267 1.00 89.00 209 GLU A C 1
ATOM 1500 O O . GLU A 1 209 ? 7.706 3.728 5.340 1.00 89.00 209 GLU A O 1
ATOM 1505 N N . PRO A 1 210 ? 8.267 4.606 7.330 1.00 86.69 210 PRO A N 1
ATOM 1506 C CA . PRO A 1 210 ? 7.212 5.607 7.296 1.00 86.69 210 PRO A CA 1
ATOM 1507 C C . PRO A 1 210 ? 7.453 6.567 6.131 1.00 86.69 210 PRO A C 1
ATOM 1509 O O . PRO A 1 210 ? 8.555 7.081 5.977 1.00 86.69 210 PRO A O 1
ATOM 1512 N N . TRP A 1 211 ? 6.415 6.822 5.343 1.00 85.62 211 TRP A N 1
ATOM 1513 C CA . TRP A 1 211 ? 6.435 7.828 4.287 1.00 85.62 211 TRP A CA 1
ATOM 1514 C C . TRP A 1 211 ? 5.602 9.006 4.774 1.00 85.62 211 TRP A C 1
ATOM 1516 O O . TRP A 1 211 ? 4.413 8.834 5.058 1.00 85.62 211 TRP A O 1
ATOM 1526 N N . THR A 1 212 ? 6.224 10.166 4.967 1.00 79.88 212 THR A N 1
ATOM 1527 C CA . THR A 1 212 ? 5.583 11.314 5.622 1.00 79.88 212 THR A CA 1
ATOM 1528 C C . THR A 1 212 ? 5.222 12.394 4.611 1.00 79.88 212 THR A C 1
ATOM 1530 O O . THR A 1 212 ? 5.961 12.688 3.667 1.00 79.88 212 THR A O 1
ATOM 1533 N N . ALA A 1 213 ? 4.061 13.013 4.813 1.00 71.94 213 ALA A N 1
ATOM 1534 C CA . ALA A 1 213 ? 3.538 14.000 3.883 1.00 71.94 213 ALA A CA 1
ATOM 1535 C C . ALA A 1 213 ? 4.417 15.253 3.757 1.00 71.94 213 ALA A C 1
ATOM 1537 O O . ALA A 1 213 ? 4.533 15.814 2.669 1.00 71.94 213 ALA A O 1
ATOM 1538 N N . SER A 1 214 ? 5.059 15.669 4.854 1.00 68.56 214 SER A N 1
ATOM 1539 C CA . SER A 1 214 ? 5.891 16.877 4.915 1.00 68.56 214 SER A CA 1
ATOM 1540 C C . SER A 1 214 ? 7.132 16.822 4.026 1.00 68.56 214 SER A C 1
ATOM 1542 O O . SER A 1 214 ? 7.638 17.870 3.643 1.00 68.56 214 SER A O 1
ATOM 1544 N N . GLU A 1 215 ? 7.617 15.626 3.695 1.00 69.38 215 GLU A N 1
ATOM 1545 C CA . GLU A 1 215 ? 8.851 15.441 2.923 1.00 69.38 215 GLU A CA 1
ATOM 1546 C C . GLU A 1 215 ? 8.569 14.827 1.545 1.00 69.38 215 GLU A C 1
ATOM 1548 O O . GLU A 1 215 ? 9.207 15.181 0.551 1.00 69.38 215 GLU A O 1
ATOM 1553 N N . GLN A 1 216 ? 7.595 13.912 1.466 1.00 77.31 216 GLN A N 1
ATOM 1554 C CA . GLN A 1 216 ? 7.472 12.985 0.340 1.00 77.31 216 GLN A CA 1
ATOM 1555 C C . GLN A 1 216 ? 6.042 12.846 -0.227 1.00 77.31 216 GLN A C 1
ATOM 1557 O O . GLN A 1 216 ? 5.813 12.037 -1.132 1.00 77.31 216 GLN A O 1
ATOM 1562 N N . GLY A 1 217 ? 5.084 13.654 0.248 1.00 80.94 217 GLY A N 1
ATOM 1563 C CA . GLY A 1 217 ? 3.769 13.814 -0.386 1.00 80.94 217 GLY A CA 1
ATOM 1564 C C . GLY A 1 217 ? 2.580 13.358 0.459 1.00 80.94 217 GLY A C 1
ATOM 1565 O O . GLY A 1 217 ? 2.042 14.151 1.226 1.00 80.94 217 GLY A O 1
ATOM 1566 N N . SER A 1 218 ? 2.089 12.129 0.284 1.00 82.44 218 SER A N 1
ATOM 1567 C CA . SER A 1 218 ? 0.959 11.580 1.059 1.00 82.44 218 SER A CA 1
ATOM 1568 C C . SER A 1 218 ? 1.425 10.610 2.145 1.00 82.44 218 SER A C 1
ATOM 1570 O O . SER A 1 218 ? 2.186 9.699 1.849 1.00 82.44 218 SER A O 1
ATOM 1572 N N . ASP A 1 219 ? 0.920 10.739 3.379 1.00 86.88 219 ASP A N 1
ATOM 1573 C CA . ASP A 1 219 ? 1.276 9.825 4.476 1.00 86.88 219 ASP A CA 1
ATOM 1574 C C . ASP A 1 219 ? 1.018 8.351 4.117 1.00 86.88 219 ASP A C 1
ATOM 1576 O O . ASP A 1 219 ? -0.052 7.992 3.610 1.00 86.88 219 ASP A O 1
ATOM 1580 N N . GLY A 1 220 ? 1.956 7.472 4.463 1.00 89.81 220 GLY A N 1
ATOM 1581 C CA . GLY A 1 220 ? 1.850 6.048 4.174 1.00 89.81 220 GLY A CA 1
ATOM 1582 C C . GLY A 1 220 ? 2.991 5.207 4.734 1.00 89.81 220 GLY A C 1
ATOM 1583 O O . GLY A 1 220 ? 3.711 5.600 5.652 1.00 89.81 220 GLY A O 1
ATOM 1584 N N . LEU A 1 221 ? 3.118 4.005 4.181 1.00 91.31 221 LEU A N 1
ATOM 1585 C CA . LEU A 1 221 ? 4.228 3.093 4.417 1.00 91.31 221 LEU A CA 1
ATOM 1586 C C . LEU A 1 221 ? 4.912 2.819 3.083 1.00 91.31 221 LEU A C 1
ATOM 1588 O O . LEU A 1 221 ? 4.267 2.300 2.170 1.00 91.31 221 LEU A O 1
ATOM 1592 N N . LEU A 1 222 ? 6.207 3.103 3.007 1.00 91.06 222 LEU A N 1
ATOM 1593 C CA . LEU A 1 222 ? 7.051 2.653 1.916 1.00 91.06 222 LEU A CA 1
ATOM 1594 C C . LEU A 1 222 ? 7.587 1.257 2.230 1.00 91.06 222 LEU A C 1
ATOM 1596 O O . LEU A 1 222 ? 8.174 1.014 3.286 1.00 91.06 222 LEU A O 1
ATOM 1600 N N . VAL A 1 223 ? 7.398 0.341 1.290 1.00 92.19 223 VAL A N 1
ATOM 1601 C CA . VAL A 1 223 ? 7.988 -0.995 1.301 1.00 92.19 223 VAL A CA 1
ATOM 1602 C C . VAL A 1 223 ? 9.013 -1.059 0.181 1.00 92.19 223 VAL A C 1
ATOM 1604 O O . VAL A 1 223 ? 8.647 -0.886 -0.977 1.00 92.19 223 VAL A O 1
ATOM 1607 N N . THR A 1 224 ? 10.275 -1.328 0.502 1.00 93.25 224 THR A N 1
ATOM 1608 C CA . THR A 1 224 ? 11.341 -1.428 -0.503 1.00 93.25 224 THR A CA 1
ATOM 1609 C C . THR A 1 224 ? 11.906 -2.841 -0.538 1.00 93.25 224 THR A C 1
ATOM 1611 O O . THR A 1 224 ? 12.264 -3.397 0.498 1.00 93.25 224 THR A O 1
ATOM 1614 N N . VAL A 1 225 ? 12.018 -3.413 -1.733 1.00 94.12 225 VAL A N 1
ATOM 1615 C CA . VAL A 1 225 ? 12.721 -4.670 -2.008 1.00 94.12 225 VAL A CA 1
ATOM 1616 C C . VAL A 1 225 ? 13.784 -4.374 -3.062 1.00 94.12 225 VAL A C 1
ATOM 1618 O O . VAL A 1 225 ? 13.473 -3.791 -4.097 1.00 94.12 225 VAL A O 1
ATOM 1621 N N . ARG A 1 226 ? 15.040 -4.727 -2.783 1.00 95.00 226 ARG A N 1
ATOM 1622 C CA . ARG A 1 226 ? 16.197 -4.473 -3.658 1.00 95.00 226 ARG A CA 1
ATOM 1623 C C . ARG A 1 226 ? 16.798 -5.779 -4.156 1.00 95.00 226 ARG A C 1
ATOM 1625 O O . ARG A 1 226 ? 16.452 -6.847 -3.647 1.00 95.00 226 ARG A O 1
ATOM 1632 N N . ASP A 1 227 ? 17.708 -5.653 -5.115 1.00 94.69 227 ASP A N 1
ATOM 1633 C CA . ASP A 1 227 ? 18.516 -6.744 -5.663 1.00 94.69 227 ASP A CA 1
ATOM 1634 C C . ASP A 1 227 ? 17.640 -7.907 -6.142 1.00 94.69 227 ASP A C 1
ATOM 1636 O O . ASP A 1 227 ? 17.947 -9.081 -5.945 1.00 94.69 227 ASP A O 1
ATOM 1640 N N . ILE A 1 228 ? 16.485 -7.559 -6.717 1.00 94.38 228 ILE A N 1
ATOM 1641 C CA . ILE A 1 228 ? 15.525 -8.518 -7.248 1.00 94.38 228 ILE A CA 1
ATOM 1642 C C . ILE A 1 228 ? 16.149 -9.121 -8.496 1.00 94.38 228 ILE A C 1
ATOM 1644 O O . ILE A 1 228 ? 16.283 -8.432 -9.501 1.00 94.38 228 ILE A O 1
ATOM 1648 N N . THR A 1 229 ? 16.486 -10.403 -8.449 1.00 92.88 229 THR A N 1
ATOM 1649 C CA . THR A 1 229 ? 16.777 -11.153 -9.678 1.00 92.88 229 THR A CA 1
ATOM 1650 C C . THR A 1 229 ? 15.478 -11.409 -10.425 1.00 92.88 229 THR A C 1
ATOM 1652 O O . THR A 1 229 ? 14.460 -11.792 -9.819 1.00 92.88 229 THR A O 1
ATOM 1655 N N . PHE A 1 230 ? 15.501 -11.143 -11.728 1.00 84.50 230 PHE A N 1
ATOM 1656 C CA . PHE A 1 230 ? 14.294 -11.077 -12.533 1.00 84.50 230 PHE A CA 1
ATOM 1657 C C . PHE A 1 230 ? 13.988 -12.329 -13.350 1.00 84.50 230 PHE A C 1
ATOM 1659 O O . PHE A 1 230 ? 14.853 -13.103 -13.758 1.00 84.50 230 PHE A O 1
ATOM 1666 N N . SER A 1 231 ? 12.680 -12.456 -13.538 1.00 79.94 231 SER A N 1
ATOM 1667 C CA . SER A 1 231 ? 11.922 -13.273 -14.476 1.00 79.94 231 SER A CA 1
ATOM 1668 C C . SER A 1 231 ? 10.502 -12.689 -14.394 1.00 79.94 231 SER A C 1
ATOM 1670 O O . SER A 1 231 ? 10.363 -11.503 -14.682 1.00 79.94 231 SER A O 1
ATOM 1672 N N . ALA A 1 232 ? 9.487 -13.389 -13.872 1.00 88.19 232 ALA A N 1
ATOM 1673 C CA . ALA A 1 232 ? 8.199 -12.833 -13.442 1.00 88.19 232 ALA A CA 1
ATOM 1674 C C . ALA A 1 232 ? 7.866 -13.100 -11.948 1.00 88.19 232 ALA A C 1
ATOM 1676 O O . ALA A 1 232 ? 6.887 -13.789 -11.639 1.00 88.19 232 ALA A O 1
ATOM 1677 N N . PRO A 1 233 ? 8.644 -12.597 -10.966 1.00 90.75 233 PRO A N 1
ATOM 1678 C CA . PRO A 1 233 ? 8.298 -12.775 -9.558 1.00 90.75 233 PRO A CA 1
ATOM 1679 C C . PRO A 1 233 ? 7.075 -11.965 -9.112 1.00 90.75 233 PRO A C 1
ATOM 1681 O O . PRO A 1 233 ? 6.799 -10.860 -9.580 1.00 90.75 233 PRO A O 1
ATOM 1684 N N . ALA A 1 234 ? 6.401 -12.489 -8.090 1.00 91.31 234 ALA A N 1
ATOM 1685 C CA . ALA A 1 234 ? 5.323 -11.821 -7.377 1.00 91.31 234 ALA A CA 1
ATOM 1686 C C . ALA A 1 234 ? 5.685 -11.627 -5.898 1.00 91.31 234 ALA A C 1
ATOM 1688 O O . ALA A 1 234 ? 6.015 -12.577 -5.187 1.00 91.31 234 ALA A O 1
ATOM 1689 N N . PHE A 1 235 ? 5.578 -10.403 -5.395 1.00 92.06 235 PHE A N 1
ATOM 1690 C CA . PHE A 1 235 ? 5.817 -10.063 -3.998 1.00 92.06 235 PHE A CA 1
ATOM 1691 C C . PHE A 1 235 ? 4.498 -9.913 -3.256 1.00 92.06 235 PHE A C 1
ATOM 1693 O O . PHE A 1 235 ? 3.776 -8.927 -3.395 1.00 92.06 235 PHE A O 1
ATOM 1700 N N . ARG A 1 236 ? 4.211 -10.909 -2.424 1.00 91.56 236 ARG A N 1
ATOM 1701 C CA . ARG A 1 236 ? 3.016 -10.974 -1.599 1.00 91.56 236 ARG A CA 1
ATOM 1702 C C . ARG A 1 236 ? 3.214 -10.210 -0.297 1.00 91.56 236 ARG A C 1
ATOM 1704 O O . ARG A 1 236 ? 3.891 -10.695 0.614 1.00 91.56 236 ARG A O 1
ATOM 1711 N N . VAL A 1 237 ? 2.581 -9.048 -0.174 1.00 89.62 237 VAL A N 1
ATOM 1712 C CA . VAL A 1 237 ? 2.517 -8.256 1.058 1.00 89.62 237 VAL A CA 1
ATOM 1713 C C . VAL A 1 237 ? 1.297 -8.685 1.867 1.00 89.62 237 VAL A C 1
ATOM 1715 O O . VAL A 1 237 ? 0.152 -8.569 1.429 1.00 89.62 237 VAL A O 1
ATOM 1718 N N . LYS A 1 238 ? 1.534 -9.186 3.081 1.00 88.50 238 LYS A N 1
ATOM 1719 C CA . LYS A 1 238 ? 0.470 -9.600 4.005 1.00 88.50 238 LYS A CA 1
ATOM 1720 C C . LYS A 1 238 ? 0.830 -9.294 5.450 1.00 88.50 238 LYS A C 1
ATOM 1722 O O . LYS A 1 238 ? 1.996 -9.134 5.811 1.00 88.50 238 LYS A O 1
ATOM 1727 N N . ARG A 1 239 ? -0.183 -9.248 6.311 1.00 88.12 239 ARG A N 1
ATOM 1728 C CA . ARG A 1 239 ? 0.005 -9.130 7.761 1.00 88.12 239 ARG A CA 1
ATOM 1729 C C . ARG A 1 239 ? 0.809 -10.329 8.296 1.00 88.12 239 ARG A C 1
ATOM 1731 O O . ARG A 1 239 ? 0.497 -11.470 7.964 1.00 88.12 239 ARG A O 1
ATOM 1738 N N . LYS A 1 240 ? 1.791 -10.094 9.180 1.00 85.88 240 LYS A N 1
ATOM 1739 C CA . LYS A 1 240 ? 2.637 -11.152 9.796 1.00 85.88 240 LYS A CA 1
ATOM 1740 C C . LYS A 1 240 ? 1.882 -12.149 10.690 1.00 85.88 240 LYS A C 1
ATOM 1742 O O . LYS A 1 240 ? 2.444 -13.156 11.100 1.00 85.88 240 LYS A O 1
ATOM 1747 N N . GLY A 1 241 ? 0.622 -11.883 11.016 1.00 78.81 241 GLY A N 1
ATOM 1748 C CA . GLY A 1 241 ? -0.203 -12.755 11.845 1.00 78.81 241 GLY A CA 1
ATOM 1749 C C . GLY A 1 241 ? -1.686 -12.525 11.598 1.00 78.81 241 GLY A C 1
ATOM 1750 O O . GLY A 1 241 ? -2.076 -11.582 10.918 1.00 78.81 241 GLY A O 1
ATOM 1751 N N . SER A 1 242 ? -2.529 -13.376 12.174 1.00 74.88 242 SER A N 1
ATOM 1752 C CA . SER A 1 242 ? -3.978 -13.255 12.002 1.00 74.88 242 SER A CA 1
ATOM 1753 C C . SER A 1 242 ? -4.552 -12.075 12.785 1.00 74.88 242 SER A C 1
ATOM 1755 O O . SER A 1 242 ? -4.112 -11.766 13.899 1.00 74.88 242 SER A O 1
ATOM 1757 N N . ALA A 1 243 ? -5.573 -11.433 12.217 1.00 80.88 243 ALA A N 1
ATOM 1758 C CA . ALA A 1 243 ? -6.369 -10.462 12.947 1.00 80.88 243 ALA A CA 1
ATOM 1759 C C . ALA A 1 243 ? -7.171 -11.162 14.057 1.00 80.88 243 ALA A C 1
ATOM 1761 O O . ALA A 1 243 ? -7.901 -12.115 13.776 1.00 80.88 243 ALA A O 1
ATOM 1762 N N . PRO A 1 244 ? -7.064 -10.726 15.325 1.00 85.12 244 PRO A N 1
ATOM 1763 C CA . PRO A 1 244 ? -7.951 -11.215 16.364 1.00 85.12 244 PRO A CA 1
ATOM 1764 C C . PRO A 1 244 ? -9.394 -10.820 16.045 1.00 85.12 244 PRO A C 1
ATOM 1766 O O . PRO A 1 244 ? -9.661 -9.745 15.507 1.00 85.12 244 PRO A O 1
ATOM 1769 N N . ARG A 1 245 ? -10.339 -11.684 16.422 1.00 88.00 245 ARG A N 1
ATOM 1770 C CA . ARG A 1 245 ? -11.768 -11.400 16.261 1.00 88.00 245 ARG A CA 1
ATOM 1771 C C . ARG A 1 245 ? -12.185 -10.220 17.142 1.00 88.00 245 ARG A C 1
ATOM 1773 O O . ARG A 1 245 ? -11.781 -10.133 18.306 1.00 88.00 245 ARG A O 1
ATOM 1780 N N . LEU A 1 246 ? -13.038 -9.361 16.591 1.00 92.50 246 LEU A N 1
ATOM 1781 C CA . LEU A 1 246 ? -13.667 -8.245 17.287 1.00 92.50 246 LEU A CA 1
ATOM 1782 C C . LEU A 1 246 ? -15.187 -8.362 17.168 1.00 92.50 246 LEU A C 1
ATOM 1784 O O . LEU A 1 246 ? -15.716 -8.443 16.065 1.00 92.50 246 LEU A O 1
ATOM 1788 N N . ALA A 1 247 ? -15.883 -8.344 18.300 1.00 94.56 247 ALA A N 1
ATOM 1789 C CA . ALA A 1 247 ? -17.337 -8.280 18.354 1.00 94.56 247 ALA A CA 1
ATOM 1790 C C . ALA A 1 247 ? -17.773 -6.906 18.870 1.00 94.56 247 ALA A C 1
ATOM 1792 O O . ALA A 1 247 ? -17.326 -6.469 19.934 1.00 94.56 247 ALA A O 1
ATOM 1793 N N . VAL A 1 248 ? -18.656 -6.235 18.131 1.00 95.75 248 VAL A N 1
ATOM 1794 C CA . VAL A 1 248 ? -19.161 -4.901 18.474 1.00 95.75 248 VAL A CA 1
ATOM 1795 C C . VAL A 1 248 ? -20.677 -4.920 18.378 1.00 95.75 248 VAL A C 1
ATOM 1797 O O . VAL A 1 248 ? -21.223 -4.986 17.283 1.00 95.75 248 VAL A O 1
ATOM 1800 N N . ARG A 1 249 ? -21.356 -4.908 19.526 1.00 96.25 249 ARG A N 1
ATOM 1801 C CA . ARG A 1 249 ? -22.809 -5.108 19.602 1.00 96.25 249 ARG A CA 1
ATOM 1802 C C . ARG A 1 249 ? -23.481 -4.008 20.394 1.00 96.25 249 ARG A C 1
ATOM 1804 O O . ARG A 1 249 ? -22.991 -3.618 21.458 1.00 96.25 249 ARG A O 1
ATOM 1811 N N . ILE A 1 250 ? -24.623 -3.547 19.905 1.00 95.06 250 ILE A N 1
ATOM 1812 C CA . ILE A 1 250 ? -25.503 -2.673 20.680 1.00 95.06 250 ILE A CA 1
ATOM 1813 C C . ILE A 1 250 ? -26.230 -3.510 21.743 1.00 95.06 250 ILE A C 1
ATOM 1815 O O . ILE A 1 250 ? -26.758 -4.581 21.465 1.00 95.06 250 ILE A O 1
ATOM 1819 N N . ALA A 1 251 ? -26.239 -3.017 22.978 1.00 92.31 251 ALA A N 1
ATOM 1820 C CA . ALA A 1 251 ? -26.954 -3.579 24.116 1.00 92.31 251 ALA A CA 1
ATOM 1821 C C . ALA A 1 251 ? -27.664 -2.433 24.855 1.00 92.31 251 ALA A C 1
ATOM 1823 O O . ALA A 1 251 ? -27.057 -1.718 25.659 1.00 92.31 251 ALA A O 1
ATOM 1824 N N . GLY A 1 252 ? -28.946 -2.226 24.539 1.00 91.75 252 GLY A N 1
ATOM 1825 C CA . GLY A 1 252 ? -29.730 -1.096 25.041 1.00 91.75 252 GLY A CA 1
ATOM 1826 C C . GLY A 1 252 ? -29.143 0.253 24.608 1.00 91.75 252 GLY A C 1
ATOM 1827 O O . GLY A 1 252 ? -28.927 0.506 23.421 1.00 91.75 252 GLY A O 1
ATOM 1828 N N . SER A 1 253 ? -28.851 1.123 25.577 1.00 93.12 253 SER A N 1
ATOM 1829 C CA . SER A 1 253 ? -28.262 2.455 25.354 1.00 93.12 253 SER A CA 1
ATOM 1830 C C . SER A 1 253 ? -26.735 2.451 25.181 1.00 93.12 253 SER A C 1
ATOM 1832 O O . SER A 1 253 ? -26.121 3.508 24.998 1.00 93.12 253 SER A O 1
ATOM 1834 N N . LYS A 1 254 ? -26.094 1.277 25.229 1.00 95.56 254 LYS A N 1
ATOM 1835 C CA . LYS A 1 254 ? -24.635 1.131 25.185 1.00 95.56 254 LYS A CA 1
ATOM 1836 C C . LYS A 1 254 ? -24.197 0.256 24.013 1.00 95.56 254 LYS A C 1
ATOM 1838 O O . LYS A 1 254 ? -24.898 -0.665 23.614 1.00 95.56 254 LYS A O 1
ATOM 1843 N N . THR A 1 255 ? -22.995 0.501 23.510 1.00 96.38 255 THR A N 1
ATOM 1844 C CA . THR A 1 255 ? -22.304 -0.363 22.548 1.00 96.38 255 THR A CA 1
ATOM 1845 C C . THR A 1 255 ? -21.177 -1.086 23.279 1.00 96.38 255 THR A C 1
ATOM 1847 O O . THR A 1 255 ? -20.287 -0.449 23.851 1.00 96.38 255 THR A O 1
ATOM 1850 N N . ARG A 1 256 ? -21.227 -2.421 23.293 1.00 95.50 256 ARG A N 1
ATOM 1851 C CA . ARG A 1 256 ? -20.207 -3.291 23.890 1.00 95.50 256 ARG A CA 1
ATOM 1852 C C . ARG A 1 256 ? -19.216 -3.727 22.822 1.00 95.50 256 ARG A C 1
ATOM 1854 O O . ARG A 1 256 ? -19.605 -4.248 21.780 1.00 95.50 256 ARG A O 1
ATOM 1861 N N . VAL A 1 257 ? -17.935 -3.555 23.115 1.00 95.88 257 VAL A N 1
ATOM 1862 C CA . VAL A 1 257 ? -16.816 -3.942 22.255 1.00 95.88 257 VAL A CA 1
ATOM 1863 C C . VAL A 1 257 ? -16.025 -5.022 22.976 1.00 95.88 257 VAL A C 1
ATOM 1865 O O . VAL A 1 257 ? -15.529 -4.795 24.079 1.00 95.88 257 VAL A O 1
ATOM 1868 N N . THR A 1 258 ? -15.916 -6.195 22.360 1.00 94.38 258 THR A N 1
ATOM 1869 C CA . THR A 1 258 ? -15.211 -7.356 22.913 1.00 94.38 258 THR A CA 1
ATOM 1870 C C . THR A 1 258 ? -14.186 -7.863 21.906 1.00 94.38 258 THR A C 1
ATOM 1872 O O . THR A 1 258 ? -14.548 -8.359 20.841 1.00 94.38 258 THR A O 1
ATOM 1875 N N . GLY A 1 259 ? -12.905 -7.731 22.238 1.00 90.81 259 GLY A N 1
ATOM 1876 C CA . GLY A 1 259 ? -11.795 -8.309 21.484 1.00 90.81 259 GLY A CA 1
ATOM 1877 C C . GLY A 1 259 ? -11.415 -9.695 22.004 1.00 90.81 259 GLY A C 1
ATOM 1878 O O . GLY A 1 259 ? -11.526 -9.970 23.204 1.00 90.81 259 GLY A O 1
ATOM 1879 N N . ALA A 1 260 ? -10.941 -10.560 21.105 1.00 88.44 260 ALA A N 1
ATOM 1880 C CA . ALA A 1 260 ? -10.420 -11.880 21.455 1.00 88.44 260 ALA A CA 1
ATOM 1881 C C . ALA A 1 260 ? -9.258 -11.812 22.468 1.00 88.44 260 ALA A C 1
ATOM 1883 O O . ALA A 1 260 ? -8.588 -10.788 22.617 1.00 88.44 260 ALA A O 1
ATOM 1884 N N . LYS A 1 261 ? -9.007 -12.928 23.165 1.00 91.38 261 LYS A N 1
ATOM 1885 C CA . LYS A 1 261 ? -7.896 -13.050 24.119 1.00 91.38 261 LYS A CA 1
ATOM 1886 C C . LYS A 1 261 ? -6.562 -12.998 23.378 1.00 91.38 261 LYS A C 1
ATOM 1888 O O . LYS A 1 261 ? -6.317 -13.815 22.495 1.00 91.38 261 LYS A O 1
ATOM 1893 N N . VAL A 1 262 ? -5.679 -12.092 23.786 1.00 90.19 262 VAL A N 1
ATOM 1894 C CA . VAL A 1 262 ? -4.333 -11.964 23.219 1.00 90.19 262 VAL A CA 1
ATOM 1895 C C . VAL A 1 262 ? -3.308 -12.392 24.262 1.00 90.19 262 VAL A C 1
ATOM 1897 O O . VAL A 1 262 ? -3.184 -11.765 25.314 1.00 90.19 262 VAL A O 1
ATOM 1900 N N . ALA A 1 263 ? -2.551 -13.455 23.974 1.00 89.19 263 ALA A N 1
ATOM 1901 C CA . ALA A 1 263 ? -1.583 -14.029 24.914 1.00 89.19 263 ALA A CA 1
ATOM 1902 C C . ALA A 1 263 ? -0.552 -12.996 25.401 1.00 89.19 263 ALA A C 1
ATOM 1904 O O . ALA A 1 263 ? -0.280 -12.911 26.596 1.00 89.19 263 ALA A O 1
ATOM 1905 N N . ALA A 1 264 ? -0.068 -12.138 24.498 1.00 88.69 264 ALA A N 1
ATOM 1906 C CA . ALA A 1 264 ? 0.875 -11.066 24.816 1.00 88.69 264 ALA A CA 1
ATOM 1907 C C . ALA A 1 264 ? 0.325 -9.996 25.786 1.00 88.69 264 ALA A C 1
ATOM 1909 O O . ALA A 1 264 ? 1.111 -9.217 26.324 1.00 88.69 264 ALA A O 1
ATOM 1910 N N . CYS A 1 265 ? -0.992 -9.961 26.021 1.00 90.50 265 CYS A N 1
ATOM 1911 C CA . CYS A 1 265 ? -1.653 -9.044 26.951 1.00 90.50 265 CYS A CA 1
ATOM 1912 C C . CYS A 1 265 ? -1.972 -9.671 28.318 1.00 90.50 265 CYS A C 1
ATOM 1914 O O . CYS A 1 265 ? -2.439 -8.967 29.215 1.00 90.50 265 CYS A O 1
ATOM 1916 N N . ARG A 1 266 ? -1.722 -10.973 28.515 1.00 89.94 266 ARG A N 1
ATOM 1917 C CA . ARG A 1 266 ? -1.948 -11.645 29.805 1.00 89.94 266 ARG A CA 1
ATOM 1918 C C . ARG A 1 266 ? -0.970 -11.148 30.868 1.00 89.94 266 ARG A C 1
ATOM 1920 O O . ARG A 1 266 ? 0.191 -10.873 30.563 1.00 89.94 266 ARG A O 1
ATOM 1927 N N . ARG A 1 267 ? -1.424 -11.090 32.125 1.00 81.69 267 ARG A N 1
ATOM 1928 C CA . ARG A 1 267 ? -0.674 -10.663 33.333 1.00 81.69 267 ARG A CA 1
ATOM 1929 C C . ARG A 1 267 ? -0.167 -9.211 33.315 1.00 81.69 267 ARG A C 1
ATOM 1931 O O . ARG A 1 267 ? -0.521 -8.441 34.194 1.00 81.69 267 ARG A O 1
ATOM 1938 N N . LYS A 1 268 ? 0.634 -8.818 32.317 1.00 82.00 268 LYS A N 1
ATOM 1939 C CA . LYS A 1 268 ? 1.238 -7.474 32.193 1.00 82.00 268 LYS A CA 1
ATOM 1940 C C . LYS A 1 268 ? 0.287 -6.414 31.630 1.00 82.00 268 LYS A C 1
ATOM 1942 O O . LYS A 1 268 ? 0.575 -5.221 31.744 1.00 82.00 268 LYS A O 1
ATOM 1947 N N . GLY A 1 269 ? -0.830 -6.853 31.048 1.00 90.56 269 GLY A N 1
ATOM 1948 C CA . GLY A 1 269 ? -1.869 -5.998 30.494 1.00 90.56 269 GLY A CA 1
ATOM 1949 C C . GLY A 1 269 ? -1.455 -5.264 29.216 1.00 90.56 269 GLY A C 1
ATOM 1950 O O . GLY A 1 269 ? -0.279 -5.035 28.919 1.00 90.56 269 GLY A O 1
ATOM 1951 N N . CYS A 1 270 ? -2.461 -4.849 28.463 1.00 95.06 270 CYS A N 1
ATOM 1952 C CA . CYS A 1 270 ? -2.331 -3.979 27.309 1.00 95.06 270 CYS A CA 1
ATOM 1953 C C . CYS A 1 270 ? -3.178 -2.726 27.502 1.00 95.06 270 CYS A C 1
ATOM 1955 O O . CYS A 1 270 ? -4.276 -2.790 28.055 1.00 95.06 270 CYS A O 1
ATOM 1957 N N . THR A 1 271 ? -2.683 -1.593 27.015 1.00 95.69 271 THR A N 1
ATOM 1958 C CA . THR A 1 271 ? -3.513 -0.418 26.771 1.00 95.69 271 THR A CA 1
ATOM 1959 C C . THR A 1 271 ? -4.390 -0.721 25.568 1.00 95.69 271 THR A C 1
ATOM 1961 O O . THR A 1 271 ? -3.896 -1.162 24.528 1.00 95.69 271 THR A O 1
ATOM 1964 N N . VAL A 1 272 ? -5.687 -0.500 25.727 1.00 96.12 272 VAL A N 1
ATOM 1965 C CA . VAL A 1 272 ? -6.695 -0.731 24.698 1.00 96.12 272 VAL A CA 1
ATOM 1966 C C . VAL A 1 272 ? -7.215 0.625 24.253 1.00 96.12 272 VAL A C 1
ATOM 1968 O O . VAL A 1 272 ? -7.738 1.378 25.071 1.00 96.12 272 VAL A O 1
ATOM 1971 N N . THR A 1 273 ? -7.104 0.924 22.964 1.00 96.94 273 THR A N 1
ATOM 1972 C CA . THR A 1 273 ? -7.667 2.136 22.361 1.00 96.94 273 THR A CA 1
ATOM 1973 C C . THR A 1 273 ? -8.705 1.737 21.327 1.00 96.94 273 THR A C 1
ATOM 1975 O O . THR A 1 273 ? -8.416 0.945 20.433 1.00 96.94 273 THR A O 1
ATOM 1978 N N . LEU A 1 274 ? -9.908 2.291 21.444 1.00 96.94 274 LEU A N 1
ATOM 1979 C CA . LEU A 1 274 ? -10.976 2.128 20.468 1.00 96.94 274 LEU A CA 1
ATOM 1980 C C . LEU A 1 274 ? -11.074 3.381 19.610 1.00 96.94 274 LEU A C 1
ATOM 1982 O O . LEU A 1 274 ? -11.328 4.477 20.116 1.00 96.94 274 LEU A O 1
ATOM 1986 N N . LEU A 1 275 ? -10.892 3.192 18.312 1.00 97.00 275 LEU A N 1
ATOM 1987 C CA . LEU A 1 275 ? -10.954 4.233 17.304 1.00 97.00 275 LEU A CA 1
ATOM 1988 C C . LEU A 1 275 ? -12.208 4.041 16.452 1.00 97.00 275 LEU A C 1
ATOM 1990 O O . LEU A 1 275 ? -12.532 2.923 16.051 1.00 97.00 275 LEU A O 1
ATOM 1994 N N . LYS A 1 276 ? -12.900 5.139 16.159 1.00 96.00 276 LYS A N 1
ATOM 1995 C CA . LYS A 1 276 ? -13.914 5.214 15.111 1.00 96.00 276 LYS A CA 1
ATOM 1996 C C . LYS A 1 276 ? -13.200 5.473 13.792 1.00 96.00 276 LYS A C 1
ATOM 1998 O O . LYS A 1 276 ? -12.411 6.416 13.695 1.00 96.00 276 LYS A O 1
ATOM 2003 N N . LEU A 1 277 ? -13.471 4.616 12.815 1.00 94.69 277 LEU A N 1
ATOM 2004 C CA . LEU A 1 277 ? -12.969 4.760 11.456 1.00 94.69 277 LEU A CA 1
ATOM 2005 C C . LEU A 1 277 ? -13.858 5.732 10.669 1.00 94.69 277 LEU A C 1
ATOM 2007 O O . LEU A 1 277 ? -15.050 5.857 10.980 1.00 94.69 277 LEU A O 1
ATOM 2011 N N . PRO A 1 278 ? -13.300 6.415 9.658 1.00 91.12 278 PRO A N 1
ATOM 2012 C CA . PRO A 1 278 ? -14.082 7.300 8.812 1.00 91.12 278 PRO A CA 1
ATOM 2013 C C . PRO A 1 278 ? -15.124 6.509 8.009 1.00 91.12 278 PRO A C 1
ATOM 2015 O O . PRO A 1 278 ? -14.951 5.322 7.710 1.00 91.12 278 PRO A O 1
ATOM 2018 N N . SER A 1 279 ? -16.223 7.182 7.662 1.00 88.81 279 SER A N 1
ATOM 2019 C CA . SER A 1 279 ? -17.241 6.632 6.759 1.00 88.81 279 SER A CA 1
ATOM 2020 C C . SER A 1 279 ? -16.669 6.430 5.355 1.00 88.81 279 SER A C 1
ATOM 2022 O O . SER A 1 279 ? -16.851 5.367 4.768 1.00 88.81 279 SER A O 1
ATOM 2024 N N . SER A 1 280 ? -15.923 7.419 4.856 1.00 89.19 280 SER A N 1
ATOM 2025 C CA . SER A 1 280 ? -15.214 7.335 3.579 1.00 89.19 280 SER A CA 1
ATOM 2026 C C . SER A 1 280 ? -13.984 6.427 3.667 1.00 89.19 280 SER A C 1
ATOM 2028 O O . SER A 1 280 ? -13.161 6.557 4.575 1.00 89.19 280 SER A O 1
ATOM 2030 N N . ARG A 1 281 ? -13.830 5.544 2.672 1.00 87.06 281 ARG A N 1
ATOM 2031 C CA . ARG A 1 281 ? -12.650 4.679 2.475 1.00 87.06 281 ARG A CA 1
ATOM 2032 C C . ARG A 1 281 ? -11.404 5.441 2.011 1.00 87.06 281 ARG A C 1
ATOM 2034 O O . ARG A 1 281 ? -10.308 4.902 2.108 1.00 87.06 281 ARG A O 1
ATOM 2041 N N . LEU A 1 282 ? -11.571 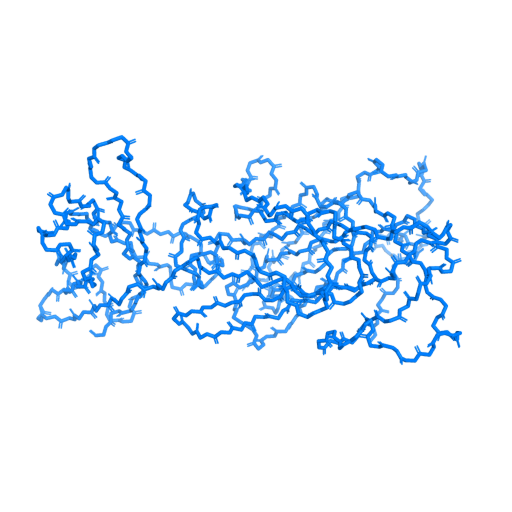6.685 1.565 1.00 87.19 282 LEU A N 1
ATOM 2042 C CA . LEU A 1 282 ? -10.495 7.560 1.088 1.00 87.19 282 LEU A CA 1
ATOM 2043 C C . LEU A 1 282 ? -9.855 8.384 2.213 1.00 87.19 282 LEU A C 1
ATOM 2045 O O . LEU A 1 282 ? -8.912 9.130 1.983 1.00 87.19 282 LEU A O 1
ATOM 2049 N N . SER A 1 283 ? -10.367 8.270 3.441 1.00 87.50 283 SER A N 1
ATOM 2050 C CA . SER A 1 283 ? -9.842 8.998 4.592 1.00 87.50 283 SER A CA 1
ATOM 2051 C C . SER A 1 283 ? -9.067 8.081 5.533 1.00 87.50 283 SER A C 1
ATOM 2053 O O . SER A 1 283 ? -9.463 6.942 5.795 1.00 87.50 283 SER A O 1
ATOM 2055 N N . SER A 1 284 ? -7.988 8.618 6.097 1.00 88.25 284 SER A N 1
ATOM 2056 C CA . SER A 1 284 ? -7.213 8.034 7.195 1.00 88.25 284 SER A CA 1
ATOM 2057 C C . SER A 1 284 ? -7.530 8.675 8.558 1.00 88.25 284 SER A C 1
ATOM 2059 O O . SER A 1 284 ? -6.972 8.271 9.579 1.00 88.25 284 SER A O 1
ATOM 2061 N N . LYS A 1 285 ? -8.433 9.668 8.610 1.00 90.38 285 LYS A N 1
ATOM 2062 C CA . LYS A 1 285 ? -8.751 10.404 9.843 1.00 90.38 285 LYS A CA 1
ATOM 2063 C C . LYS A 1 285 ? -9.571 9.535 10.797 1.00 90.38 285 LYS A C 1
ATOM 2065 O O . LYS A 1 285 ? -10.691 9.138 10.487 1.00 90.38 285 LYS A O 1
ATOM 2070 N N . VAL A 1 286 ? -9.024 9.284 11.984 1.00 93.75 286 VAL A N 1
ATOM 2071 C CA . VAL A 1 286 ? -9.654 8.478 13.041 1.00 93.75 286 VAL A CA 1
ATOM 2072 C C . VAL A 1 286 ? -10.022 9.321 14.253 1.00 93.75 286 VAL A C 1
ATOM 2074 O O . VAL A 1 286 ? -9.333 10.278 14.598 1.00 93.75 286 VAL A O 1
ATOM 2077 N N . THR A 1 287 ? -11.076 8.922 14.962 1.00 95.88 287 THR A N 1
ATOM 2078 C CA . THR A 1 287 ? -11.469 9.555 16.230 1.00 95.88 287 THR A CA 1
ATOM 2079 C C . THR A 1 287 ? -11.312 8.567 17.375 1.00 95.88 287 THR A C 1
ATOM 2081 O O . THR A 1 287 ? -11.834 7.455 17.315 1.00 95.88 287 THR A O 1
ATOM 2084 N N . THR A 1 288 ? -10.627 8.959 18.451 1.00 96.88 288 THR A N 1
ATOM 2085 C CA . THR A 1 288 ? -10.584 8.127 19.662 1.00 96.88 288 THR A CA 1
ATOM 2086 C C . THR A 1 288 ? -11.935 8.170 20.365 1.00 96.88 288 THR A C 1
ATOM 2088 O O . THR A 1 288 ? -12.399 9.232 20.763 1.00 96.88 288 THR A O 1
ATOM 2091 N N . VAL A 1 289 ? -12.556 7.005 20.547 1.00 96.75 289 VAL A N 1
ATOM 2092 C CA . VAL A 1 289 ? -13.867 6.873 21.200 1.00 96.75 289 VAL A CA 1
ATOM 2093 C C . VAL A 1 289 ? -13.718 6.516 22.673 1.00 96.75 289 VAL A C 1
ATOM 2095 O O . VAL A 1 289 ? -14.445 7.036 23.519 1.00 96.75 289 VAL A O 1
ATOM 2098 N N . ALA A 1 290 ? -12.793 5.606 22.974 1.00 96.50 290 ALA A N 1
ATOM 2099 C CA . ALA A 1 290 ? -12.535 5.136 24.326 1.00 96.50 290 ALA A CA 1
ATOM 2100 C C . ALA A 1 290 ? -11.103 4.624 24.475 1.00 96.50 290 ALA A C 1
ATOM 2102 O O . ALA A 1 290 ? -10.469 4.184 23.513 1.00 96.50 290 ALA A O 1
ATOM 2103 N N . ARG A 1 291 ? -10.619 4.642 25.716 1.00 96.50 291 ARG A N 1
ATOM 2104 C CA . ARG A 1 291 ? -9.381 3.991 26.139 1.00 96.50 291 ARG A CA 1
ATOM 2105 C C . ARG A 1 291 ? -9.662 3.151 27.377 1.00 96.50 291 ARG A C 1
ATOM 2107 O O . ARG A 1 291 ? -10.568 3.458 28.144 1.00 96.50 291 ARG A O 1
ATOM 2114 N N . GLY A 1 292 ? -8.883 2.100 27.566 1.00 93.88 292 GLY A N 1
ATOM 2115 C CA . GLY A 1 292 ? -8.958 1.247 28.743 1.00 93.88 292 GLY A CA 1
ATOM 2116 C C . GLY A 1 292 ? -7.754 0.324 28.838 1.00 93.88 292 GLY A C 1
ATOM 2117 O O . GLY A 1 292 ? -6.725 0.543 28.192 1.00 93.88 292 GLY A O 1
ATOM 2118 N N . ARG A 1 293 ? -7.891 -0.734 29.634 1.00 94.06 293 ARG A N 1
ATOM 2119 C CA . ARG A 1 293 ? -6.904 -1.810 29.731 1.00 94.06 293 ARG A CA 1
ATOM 2120 C C . ARG A 1 293 ? -7.524 -3.158 29.406 1.00 94.06 293 ARG A C 1
ATOM 2122 O O . ARG A 1 293 ? -8.721 -3.361 29.593 1.00 94.06 293 ARG A O 1
ATOM 2129 N N . SER A 1 294 ? -6.696 -4.075 28.920 1.00 93.94 294 SER A N 1
ATOM 2130 C CA . SER A 1 294 ? -7.088 -5.472 28.778 1.00 93.94 294 SER A CA 1
ATOM 2131 C C . SER A 1 294 ? -7.261 -6.113 30.152 1.00 93.94 294 SER A C 1
ATOM 2133 O O . SER A 1 294 ? -6.558 -5.774 31.106 1.00 93.94 294 SER A O 1
ATOM 2135 N N . SER A 1 295 ? -8.155 -7.087 30.230 1.00 91.25 295 SER A N 1
ATOM 2136 C CA . SER A 1 295 ? -8.330 -7.947 31.393 1.00 91.25 295 SER A CA 1
ATOM 2137 C C . SER A 1 295 ? -7.109 -8.852 31.607 1.00 91.25 295 SER A C 1
ATOM 2139 O O . SER A 1 295 ? -6.276 -9.030 30.712 1.00 91.25 295 SER A O 1
ATOM 2141 N N . ALA A 1 296 ? -7.004 -9.453 32.797 1.00 88.06 296 ALA A N 1
ATOM 2142 C CA . ALA A 1 296 ? -5.890 -10.334 33.167 1.00 88.06 296 ALA A CA 1
ATOM 2143 C C . ALA A 1 296 ? -5.748 -11.559 32.240 1.00 88.06 296 ALA A C 1
ATOM 2145 O O . ALA A 1 296 ? -4.632 -12.025 31.990 1.00 88.06 296 ALA A O 1
ATOM 2146 N N . ASP A 1 297 ? -6.867 -12.032 31.679 1.00 89.69 297 ASP A N 1
ATOM 2147 C CA . ASP A 1 297 ? -6.935 -13.125 30.701 1.00 89.69 297 ASP A CA 1
ATOM 2148 C C . ASP A 1 297 ? -6.490 -12.722 29.278 1.00 89.69 297 ASP A C 1
ATOM 2150 O O . ASP A 1 297 ? -6.413 -13.568 28.378 1.00 89.69 297 ASP A O 1
ATOM 2154 N N . GLY A 1 298 ? -6.160 -11.441 29.082 1.00 89.38 298 GLY A N 1
ATOM 2155 C CA . GLY A 1 298 ? -5.726 -10.852 27.821 1.00 89.38 298 GLY A CA 1
ATOM 2156 C C . GLY A 1 298 ? -6.867 -10.436 26.892 1.00 89.38 298 GLY A C 1
ATOM 2157 O O . GLY A 1 298 ? -6.586 -10.038 25.763 1.00 89.38 298 GLY A O 1
ATOM 2158 N N . SER A 1 299 ? -8.134 -10.539 27.313 1.00 91.06 299 SER A N 1
ATOM 2159 C CA . SER A 1 299 ? -9.270 -10.019 26.543 1.00 91.06 299 SER A CA 1
ATOM 2160 C C . SER A 1 299 ? -9.393 -8.500 26.677 1.00 91.06 299 SER A C 1
ATOM 2162 O O . SER A 1 299 ? -8.985 -7.905 27.675 1.00 91.06 299 SER A O 1
ATOM 2164 N N . ALA A 1 300 ? -9.955 -7.852 25.660 1.00 93.06 300 ALA A N 1
ATOM 2165 C CA . ALA A 1 300 ? -10.242 -6.422 25.683 1.00 93.06 300 ALA A CA 1
ATOM 2166 C C . ALA A 1 300 ? -11.756 -6.216 25.716 1.00 93.06 300 ALA A C 1
ATOM 2168 O O . ALA A 1 300 ? -12.461 -6.687 24.826 1.00 93.06 300 ALA A O 1
ATOM 2169 N N . ARG A 1 301 ? -12.256 -5.512 26.735 1.00 93.50 301 ARG A N 1
ATOM 2170 C CA . ARG A 1 301 ? -13.680 -5.193 26.878 1.00 93.50 301 ARG A CA 1
ATOM 2171 C C . ARG A 1 301 ? -13.836 -3.701 27.100 1.00 93.50 301 ARG A C 1
ATOM 2173 O O . ARG A 1 301 ? -13.265 -3.152 28.035 1.00 93.50 301 ARG A O 1
ATOM 2180 N N . LEU A 1 302 ? -14.607 -3.052 26.239 1.00 95.44 302 LEU A N 1
ATOM 2181 C CA . LEU A 1 302 ? -14.951 -1.640 26.358 1.00 95.44 302 LEU A CA 1
ATOM 2182 C C . LEU A 1 302 ? -16.459 -1.483 26.205 1.00 95.44 302 LEU A C 1
ATOM 2184 O O . LEU A 1 302 ? -17.101 -2.207 25.446 1.00 95.44 302 LEU A O 1
ATOM 2188 N N . THR A 1 303 ? -17.027 -0.525 26.926 1.00 94.69 303 THR A N 1
ATOM 2189 C CA . THR A 1 303 ? -18.433 -0.148 26.783 1.00 94.69 303 THR A CA 1
ATOM 2190 C C . THR A 1 303 ? -18.505 1.352 26.581 1.00 94.69 303 THR A C 1
ATOM 2192 O O . THR A 1 303 ? -17.893 2.105 27.334 1.00 94.69 303 THR A O 1
ATOM 2195 N N . VAL A 1 304 ? -19.240 1.785 25.562 1.00 96.00 304 VAL A N 1
ATOM 2196 C CA . VAL A 1 304 ? -19.409 3.205 25.233 1.00 96.00 304 VAL A CA 1
ATOM 2197 C C . VAL A 1 304 ? -20.882 3.522 25.013 1.00 96.00 304 VAL A C 1
ATOM 2199 O O . VAL A 1 304 ? -21.681 2.622 24.763 1.00 96.00 304 VAL A O 1
ATOM 2202 N N . ALA A 1 305 ? -21.261 4.794 25.113 1.00 95.25 305 ALA A N 1
ATOM 2203 C CA . ALA A 1 305 ? -22.621 5.219 24.790 1.00 95.25 305 ALA A CA 1
ATOM 2204 C C . ALA A 1 305 ? -22.940 4.929 23.314 1.00 95.25 305 ALA A C 1
ATOM 2206 O O . ALA A 1 305 ? -22.110 5.201 22.442 1.00 95.25 305 ALA A O 1
ATOM 2207 N N . ARG A 1 306 ? -24.151 4.430 23.030 1.00 91.81 306 ARG A N 1
ATOM 2208 C CA . ARG A 1 306 ? -24.604 4.106 21.665 1.00 91.81 306 ARG A CA 1
ATOM 2209 C C . ARG A 1 306 ? -24.453 5.288 20.704 1.00 91.81 306 ARG A C 1
ATOM 2211 O O . ARG A 1 306 ? -24.041 5.087 19.570 1.00 91.81 306 ARG A O 1
ATOM 2218 N N . GLY A 1 307 ? -24.699 6.516 21.166 1.00 91.94 307 GLY A N 1
ATOM 2219 C CA . GLY A 1 307 ? -24.544 7.725 20.346 1.00 91.94 307 GLY A CA 1
ATOM 2220 C C . GLY A 1 307 ? -23.124 7.944 19.805 1.00 91.94 307 GLY A C 1
ATOM 2221 O O . GLY A 1 307 ? -22.959 8.516 18.734 1.00 91.94 307 GLY A O 1
ATOM 2222 N N . LYS A 1 308 ? -22.086 7.432 20.486 1.00 93.25 308 LYS A N 1
ATOM 2223 C CA . LYS A 1 308 ? -20.697 7.519 19.998 1.00 93.25 308 LYS A CA 1
ATOM 2224 C C . LYS A 1 308 ? -20.391 6.498 18.897 1.00 93.25 308 LYS A C 1
ATOM 2226 O O . LYS A 1 308 ? -19.513 6.741 18.071 1.00 93.25 308 LYS A O 1
ATOM 2231 N N . LEU A 1 309 ? -21.094 5.364 18.901 1.00 95.06 309 LEU A N 1
ATOM 2232 C CA . LEU A 1 309 ? -20.936 4.249 17.965 1.00 95.06 309 LEU A CA 1
ATOM 2233 C C . LEU A 1 309 ? -22.312 3.732 17.512 1.00 95.06 309 LEU A C 1
ATOM 2235 O O . LEU A 1 309 ? -22.753 2.678 17.989 1.00 95.06 309 LEU A O 1
ATOM 2239 N N . PRO A 1 310 ? -23.002 4.463 16.616 1.00 93.12 310 PRO A N 1
ATOM 2240 C CA . PRO A 1 310 ? -24.249 3.995 16.024 1.00 93.12 310 PRO A CA 1
ATOM 2241 C C . PRO A 1 310 ? -24.025 2.757 15.142 1.00 93.12 310 PRO A C 1
ATOM 2243 O O . PRO A 1 310 ? -22.896 2.443 14.751 1.00 93.12 310 PRO A O 1
ATOM 2246 N N . ARG A 1 311 ? -25.113 2.053 14.816 1.00 94.56 311 ARG A N 1
ATOM 2247 C CA . ARG A 1 311 ? -25.088 0.853 13.964 1.00 94.56 311 ARG A CA 1
ATOM 2248 C C . ARG A 1 311 ? -24.419 1.150 12.618 1.00 94.56 311 ARG A C 1
ATOM 2250 O O . ARG A 1 311 ? -24.570 2.241 12.081 1.00 94.56 311 ARG A O 1
ATOM 2257 N N . GLY A 1 312 ? -23.639 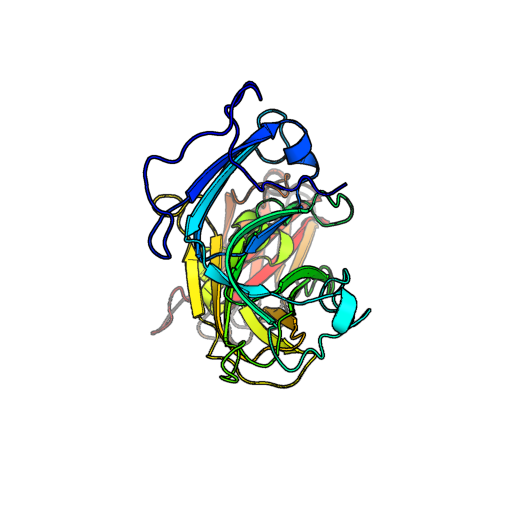0.198 12.110 1.00 93.00 312 GLY A N 1
ATOM 2258 C CA . GLY A 1 312 ? -22.852 0.357 10.883 1.00 93.00 312 GLY A CA 1
ATOM 2259 C C . GLY A 1 312 ? -21.531 1.114 11.061 1.00 93.00 312 GLY A C 1
ATOM 2260 O O . GLY A 1 312 ? -20.696 1.093 10.159 1.00 93.00 312 GLY A O 1
ATOM 2261 N N . THR A 1 313 ? -21.275 1.727 12.226 1.00 95.12 313 THR A N 1
ATOM 2262 C CA . THR A 1 313 ? -19.994 2.407 12.471 1.00 95.12 313 THR A CA 1
ATOM 2263 C C . THR A 1 313 ? -18.842 1.413 12.398 1.00 95.12 313 THR A C 1
ATOM 2265 O O . THR A 1 313 ? -18.826 0.410 13.114 1.00 95.12 313 THR A O 1
ATOM 2268 N N . ARG A 1 314 ? -17.850 1.718 11.563 1.00 94.56 314 ARG A N 1
ATOM 2269 C CA . ARG A 1 314 ? -16.594 0.974 11.487 1.00 94.56 314 ARG A CA 1
ATOM 2270 C C . ARG A 1 314 ? -15.673 1.392 12.629 1.00 94.56 314 ARG A C 1
ATOM 2272 O O . ARG A 1 314 ? -15.542 2.578 12.935 1.00 94.56 314 ARG A O 1
ATOM 2279 N N . VAL A 1 315 ? -15.023 0.420 13.255 1.00 95.56 315 VAL A N 1
ATOM 2280 C CA . VAL A 1 315 ? -14.127 0.653 14.388 1.00 95.56 315 VAL A CA 1
ATOM 2281 C C . VAL A 1 315 ? -12.832 -0.123 14.250 1.00 95.56 315 VAL A C 1
ATOM 2283 O O . VAL A 1 315 ? -12.785 -1.186 13.630 1.00 95.56 315 VAL A O 1
ATOM 2286 N N . LEU A 1 316 ? -11.795 0.406 14.888 1.00 95.31 316 LEU A N 1
ATOM 2287 C CA . LEU A 1 316 ? -10.501 -0.231 15.034 1.00 95.31 316 LEU A CA 1
ATOM 2288 C C . LEU A 1 316 ? -10.132 -0.298 16.514 1.00 95.31 316 LEU A C 1
ATOM 2290 O O . LEU A 1 316 ? -10.064 0.718 17.206 1.00 95.31 316 LEU A O 1
ATOM 2294 N N . LEU A 1 317 ? -9.887 -1.507 17.000 1.00 95.06 317 LEU A N 1
ATOM 2295 C CA . LEU A 1 317 ? -9.344 -1.762 18.322 1.00 95.06 317 LEU A CA 1
ATOM 2296 C C . LEU A 1 317 ? -7.827 -1.908 18.210 1.00 95.06 317 LEU A C 1
ATOM 2298 O O . LEU A 1 317 ? -7.342 -2.778 17.488 1.00 95.06 317 LEU A O 1
ATOM 2302 N N . VAL A 1 318 ? -7.083 -1.091 18.948 1.00 95.00 318 VAL A N 1
ATOM 2303 C CA . VAL A 1 318 ? -5.618 -1.124 18.966 1.00 95.00 318 VAL A CA 1
ATOM 2304 C C . VAL A 1 318 ? -5.130 -1.517 20.352 1.00 95.00 318 VAL A C 1
ATOM 2306 O O . VAL A 1 318 ? -5.480 -0.873 21.344 1.00 95.00 318 VAL A O 1
ATOM 2309 N N . LEU A 1 319 ? -4.320 -2.576 20.423 1.00 93.88 319 LEU A N 1
ATOM 2310 C CA . LEU A 1 319 ? -3.727 -3.061 21.665 1.00 93.88 319 LEU A CA 1
ATOM 2311 C C . LEU A 1 319 ? -2.226 -2.787 21.664 1.00 93.88 319 LEU A C 1
ATOM 2313 O O . LEU A 1 319 ? -1.500 -3.227 20.772 1.00 93.88 319 LEU A O 1
ATOM 2317 N N . ARG A 1 320 ? -1.758 -2.102 22.706 1.00 94.44 320 ARG A N 1
ATOM 2318 C CA . ARG A 1 320 ? -0.338 -1.816 22.948 1.00 94.44 320 ARG A CA 1
ATOM 2319 C C . ARG A 1 320 ? 0.085 -2.354 24.296 1.00 94.44 320 ARG A C 1
ATOM 2321 O O . ARG A 1 320 ? -0.723 -2.381 25.221 1.00 94.44 320 ARG A O 1
ATOM 2328 N N . ARG A 1 321 ? 1.349 -2.743 24.452 1.00 93.56 321 ARG A N 1
ATOM 2329 C CA . ARG A 1 321 ? 1.840 -3.171 25.770 1.00 93.56 321 ARG A CA 1
ATOM 2330 C C . ARG A 1 321 ? 1.733 -2.029 26.780 1.00 93.56 321 ARG A C 1
ATOM 2332 O O . ARG A 1 321 ? 2.195 -0.921 26.513 1.00 93.56 321 ARG A O 1
ATOM 2339 N N . ALA A 1 322 ? 1.149 -2.314 27.943 1.00 92.75 322 ALA A N 1
ATOM 2340 C CA . ALA A 1 322 ? 0.935 -1.306 28.982 1.00 92.75 322 ALA A CA 1
ATOM 2341 C C . ALA A 1 322 ? 2.195 -1.022 29.820 1.00 92.75 322 ALA A C 1
ATOM 2343 O O . ALA A 1 322 ? 2.305 0.047 30.419 1.00 92.75 322 ALA A O 1
ATOM 2344 N N . SER A 1 323 ? 3.135 -1.971 29.886 1.00 88.00 323 SER A N 1
ATOM 2345 C CA . SER A 1 323 ? 4.276 -1.932 30.807 1.00 88.00 323 SER A CA 1
ATOM 2346 C C . SER A 1 323 ? 5.518 -2.668 30.272 1.00 88.00 323 SER A C 1
ATOM 2348 O O . SER A 1 323 ? 5.441 -3.470 29.334 1.00 88.00 323 SER A O 1
ATOM 2350 N N . GLY A 1 324 ? 6.670 -2.402 30.900 1.00 85.12 324 GLY A N 1
ATOM 2351 C CA . GLY A 1 324 ? 7.967 -3.031 30.616 1.00 85.12 324 GLY A CA 1
ATOM 2352 C C . GLY A 1 324 ? 8.768 -2.370 29.488 1.00 85.12 324 GLY A C 1
ATOM 2353 O O . GLY A 1 324 ? 8.359 -1.350 28.943 1.00 85.12 324 GLY A O 1
ATOM 2354 N N . LYS A 1 325 ? 9.893 -2.996 29.103 1.00 83.00 325 LYS A N 1
ATOM 2355 C CA . LYS A 1 325 ? 10.837 -2.494 28.075 1.00 83.00 325 LYS A CA 1
ATOM 2356 C C . LYS A 1 325 ? 10.206 -2.214 26.699 1.00 83.00 325 LYS A C 1
ATOM 2358 O O . LYS A 1 325 ? 10.767 -1.478 25.910 1.00 83.00 325 LYS A O 1
ATOM 2363 N N . ASN A 1 326 ? 9.034 -2.789 26.425 1.00 86.88 326 ASN A N 1
ATOM 2364 C CA . ASN A 1 326 ? 8.290 -2.627 25.173 1.00 86.88 326 ASN A CA 1
ATOM 2365 C C . ASN A 1 326 ? 6.986 -1.827 25.364 1.00 86.88 326 ASN A C 1
ATOM 2367 O O . ASN A 1 326 ? 6.032 -2.033 24.613 1.00 86.88 326 ASN A O 1
ATOM 2371 N N . LYS A 1 327 ? 6.884 -0.983 26.402 1.00 90.69 327 LYS A N 1
ATOM 2372 C CA . LYS A 1 327 ? 5.702 -0.142 26.651 1.00 90.69 327 LYS A CA 1
ATOM 2373 C C . LYS A 1 327 ? 5.375 0.684 25.403 1.00 90.69 327 LYS A C 1
ATOM 2375 O O . LYS A 1 327 ? 6.259 1.260 24.788 1.00 90.69 327 LYS A O 1
ATOM 2380 N N . GLY A 1 328 ? 4.100 0.720 25.022 1.00 89.50 328 GLY A N 1
ATOM 2381 C CA . GLY A 1 328 ? 3.639 1.451 23.837 1.00 89.50 328 GLY A CA 1
ATOM 2382 C C . GLY A 1 328 ? 3.811 0.707 22.508 1.00 89.50 328 GLY A C 1
ATOM 2383 O O . GLY A 1 328 ? 3.131 1.057 21.548 1.00 89.50 328 GLY A O 1
ATOM 2384 N N . LYS A 1 329 ? 4.609 -0.368 22.448 1.00 91.06 329 LYS A N 1
ATOM 2385 C CA . LYS A 1 329 ? 4.752 -1.179 21.230 1.00 91.06 329 LYS A CA 1
ATOM 2386 C C . LYS A 1 329 ? 3.417 -1.816 20.841 1.00 91.06 329 LYS A C 1
ATOM 2388 O O . LYS A 1 329 ? 2.716 -2.362 21.708 1.00 91.06 329 LYS A O 1
ATOM 2393 N N . LEU A 1 330 ? 3.087 -1.768 19.546 1.00 91.62 330 LEU A N 1
ATOM 2394 C CA . LEU A 1 330 ? 1.913 -2.441 18.999 1.00 91.62 330 LEU A CA 1
ATOM 2395 C C . LEU A 1 330 ? 1.990 -3.942 19.299 1.00 91.62 330 LEU A C 1
ATOM 2397 O O . LEU A 1 330 ? 3.003 -4.595 19.056 1.00 91.62 330 LEU A O 1
ATOM 2401 N N . VAL A 1 331 ? 0.901 -4.481 19.843 1.00 91.19 331 VAL A N 1
ATOM 2402 C CA . VAL A 1 331 ? 0.715 -5.924 20.008 1.00 91.19 331 VAL A CA 1
ATOM 2403 C C . VAL A 1 331 ? -0.109 -6.463 18.852 1.00 91.19 331 VAL A C 1
ATOM 2405 O O . VAL A 1 331 ? 0.279 -7.437 18.218 1.00 91.19 331 VAL A O 1
ATOM 2408 N N . THR A 1 332 ? -1.269 -5.856 18.605 1.00 91.25 332 THR A N 1
ATOM 2409 C CA . THR A 1 332 ? -2.183 -6.276 17.545 1.00 91.25 332 THR A CA 1
ATOM 2410 C C . THR A 1 332 ? -3.275 -5.232 17.330 1.00 91.25 332 THR A C 1
ATOM 2412 O O . THR A 1 332 ? -3.549 -4.404 18.206 1.00 91.25 332 THR A O 1
ATOM 2415 N N . THR A 1 333 ? -3.928 -5.311 16.178 1.00 93.00 333 THR A N 1
ATOM 2416 C CA . THR A 1 333 ? -5.126 -4.546 15.841 1.00 93.00 333 THR A CA 1
ATOM 2417 C C . THR A 1 333 ? -6.257 -5.463 15.391 1.00 93.00 333 THR A C 1
ATOM 2419 O O . THR A 1 333 ? -6.009 -6.540 14.835 1.00 93.00 333 THR A O 1
ATOM 2422 N N . ALA A 1 334 ? -7.493 -5.025 15.625 1.00 92.12 334 ALA A N 1
ATOM 2423 C CA . ALA A 1 334 ? -8.710 -5.713 15.211 1.00 92.12 334 ALA A CA 1
ATOM 2424 C C . ALA A 1 334 ? -9.710 -4.707 14.636 1.00 92.12 334 ALA A C 1
ATOM 2426 O O . ALA A 1 334 ? -10.047 -3.734 15.310 1.00 92.12 334 ALA A O 1
ATOM 2427 N N . GLN A 1 335 ? -10.205 -4.945 13.426 1.00 91.69 335 GLN A N 1
ATOM 2428 C CA . GLN A 1 335 ? -11.234 -4.113 12.804 1.00 91.69 335 GLN A CA 1
ATOM 2429 C C . GLN A 1 335 ? -12.596 -4.807 12.885 1.00 91.69 335 GLN A C 1
ATOM 2431 O O . GLN A 1 335 ? -12.682 -6.034 12.900 1.00 91.69 335 GLN A O 1
ATOM 2436 N N . GLY A 1 336 ? -13.665 -4.020 12.945 1.00 91.69 336 GLY A N 1
ATOM 2437 C CA . GLY A 1 336 ? -15.034 -4.524 12.915 1.00 91.69 336 GLY A CA 1
ATOM 2438 C C . GLY A 1 336 ? -16.042 -3.414 12.647 1.00 91.69 336 GLY A C 1
ATOM 2439 O O . GLY A 1 336 ? -15.676 -2.248 12.479 1.00 91.69 336 GLY A O 1
ATOM 2440 N N . SER A 1 337 ? -17.318 -3.775 12.621 1.00 93.69 337 SER A N 1
ATOM 2441 C CA . SER A 1 337 ? -18.437 -2.842 12.504 1.00 93.69 337 SER A CA 1
ATOM 2442 C C . SER A 1 337 ? -19.457 -3.095 13.608 1.00 93.69 337 SER A C 1
ATOM 2444 O O . SER A 1 337 ? -19.579 -4.209 14.117 1.00 93.69 337 SER A O 1
ATOM 2446 N N . VAL A 1 338 ? -20.164 -2.039 14.010 1.00 95.00 338 VAL A N 1
ATOM 2447 C CA . VAL A 1 338 ? -21.248 -2.136 14.992 1.00 95.00 338 VAL A CA 1
ATOM 2448 C C . VAL A 1 338 ? -22.436 -2.860 14.359 1.00 95.00 338 VAL A C 1
ATOM 2450 O O . VAL A 1 338 ? -23.069 -2.315 13.449 1.00 95.00 338 VAL A O 1
ATOM 2453 N N . SER A 1 339 ? -22.744 -4.051 14.874 1.00 90.81 339 SER A N 1
ATOM 2454 C CA . SER A 1 339 ? -23.990 -4.787 14.610 1.00 90.81 339 SER A CA 1
ATOM 2455 C C . SER A 1 339 ? -25.088 -4.424 15.604 1.00 90.81 339 SER A C 1
ATOM 2457 O O . SER A 1 339 ? -24.764 -4.330 16.817 1.00 90.81 339 SER A O 1
#

pLDDT: mean 86.77, std 11.39, range [25.97, 97.0]

Secondary structure (DSSP, 8-state):
------S-B-TTS-SB---SS---TTPPEEEEEEEEGGGGT--EEEEESEEEEEEEESTTSTTEEEEEEEE-EEEEE--HHHH---STT-SS-------B-SEEEEE-EEEEE--TTS-GGGTTEEEEEES-SEEEEEEEEETTEEEEEEEEE--SB-TTSPBPEEEEEEEEEHHHHHHTT---GGGGGGTEEEEEEES----PPPEEEEE-HHHHBS-EEEEEEEEEE-SSEEEEEEESSPPPPEEEEEETTEEEEEEPP-GGGTTT-EEEEEEEPPSSTT----EEEEEEE--TTS-EEEEEEGGGS-TT-EEEEEEEE-SSTTTT-EEEEEEEE--

Foldseek 3Di:
DDDDPVFDDPPVNPDGDDDPDDQDQPDKDKDKDFCFCLLLQWQEKEKEAAWQAWAWPPRNHRRIMIITIGRWAKEFADPCVVPPDAQQAPVVRDKFAAAEGLAIDGDIDMDTGRHNVDDNLSRRKYKYKHHFPYWYWDWDDDQQWTKIKIKTAHHQAYNVRHGRWMKMKIWNFQLNCCLRVNDGLVQVQLFKAKDKDDDDDDKDHKGWDFDDCVRHYGTTIIIMITRTRHMIIMIMITTPDGAWDWDWEDDPQKIKIKTDADPLQAPQKWKKWKWWDDPDSNDNDIDTQDIDIADNSRMDIDMHGCVSAPFFTKMKIWTAGCDDPRGRRTPHMHIDTYD